Protein AF-A0A954HM19-F1 (afdb_monomer)

Foldseek 3Di:
DVLVVQLCVLVVVVCVLQVVQLVVLCVVVVNPDQDPVDVVSCVSCVVSVVVVVVVVVCLVPDPDDLPVLPLFDPLLSVLLVVLVVLLSCLNVVSVVLCVVQPVNSVVVVVVSSLSSLLNVLSVLSNVLSVVLRPDPDPLSVLVSSLSSVVSVCSNVVHDDDPVSVVSVVVSVVCCVPVNDPVCPPPDDDDPPDDD

Secondary structure (DSSP, 8-state):
-HHHHHHHHHHHHHIIIIIHHHHHHHHHTT-SS--TT-HHHHHHHHHHHHHHHHHHHHHHH-----GGGTTS-HHHHHHHHHHHHHHHHHHHHHHHHHHHHGGGGGG-HHHHHHHHHHHHHHHHHHHHHHHHHT---HHHHHHHHHHHHHHHHHHHTPPP-HHHHHHHHHHHHHHHHH--GGGTT------SS--

pLDDT: mean 87.41, std 8.41, range [58.56, 98.19]

Solvent-accessible surface area (backbone atoms only — not comparable to full-atom values): 11127 Å² total; per-residue (Å²): 114,69,50,57,57,54,39,49,60,66,46,48,59,58,37,57,72,46,48,44,58,48,52,50,53,31,58,79,68,70,49,91,69,88,51,77,88,37,68,70,55,41,60,74,42,42,65,52,51,48,54,46,48,52,49,54,51,51,59,72,68,55,74,74,84,62,78,86,46,73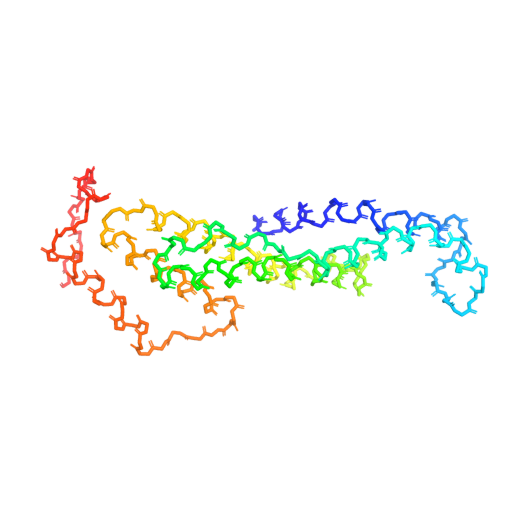,89,35,54,70,73,34,29,54,44,29,52,49,20,52,54,48,59,64,50,45,55,55,53,52,53,46,49,47,70,75,37,50,90,54,40,78,79,38,52,68,62,48,42,54,54,29,48,38,52,51,37,30,51,51,26,30,54,38,21,59,52,24,55,72,48,85,51,64,66,56,29,49,51,29,45,54,51,34,53,53,34,51,30,61,58,72,70,53,80,90,49,74,70,52,55,49,54,51,50,52,51,51,50,50,39,72,74,72,50,52,82,96,52,71,86,57,85,79,75,81,76,88,75,85,127

Structure (mmCIF, N/CA/C/O backbone):
data_AF-A0A954HM19-F1
#
_entry.id   AF-A0A954HM19-F1
#
loop_
_atom_site.group_PDB
_atom_site.id
_atom_site.type_symbol
_atom_site.label_atom_id
_atom_site.label_alt_id
_atom_site.label_comp_id
_atom_site.label_asym_id
_atom_site.label_entity_id
_atom_site.label_seq_id
_atom_site.pdbx_PDB_ins_code
_atom_site.Cartn_x
_atom_site.Cartn_y
_atom_site.Cartn_z
_atom_site.occupancy
_atom_site.B_iso_or_equiv
_atom_site.auth_seq_id
_atom_site.auth_comp_id
_atom_site.auth_asym_id
_atom_site.auth_atom_id
_atom_site.pdbx_PDB_model_num
ATOM 1 N N . MET A 1 1 ? 14.666 3.691 6.667 1.00 58.84 1 MET A N 1
ATOM 2 C CA . MET A 1 1 ? 15.392 2.676 5.861 1.00 58.84 1 MET A CA 1
ATOM 3 C C . MET A 1 1 ? 14.523 1.490 5.426 1.00 58.84 1 MET A C 1
ATOM 5 O O . MET A 1 1 ? 14.620 1.113 4.265 1.00 58.84 1 MET A O 1
ATOM 9 N N . LEU A 1 2 ? 13.640 0.940 6.275 1.00 72.81 2 LEU A N 1
ATOM 10 C CA . LEU A 1 2 ? 12.767 -0.204 5.930 1.00 72.81 2 LEU A CA 1
ATOM 11 C C . LEU A 1 2 ? 11.949 -0.032 4.633 1.00 72.81 2 LEU A C 1
ATOM 13 O O . LEU A 1 2 ? 11.919 -0.940 3.805 1.00 72.81 2 LEU A O 1
ATOM 17 N N . GLY A 1 3 ? 11.378 1.153 4.390 1.00 75.81 3 GLY A N 1
ATOM 18 C CA . GLY A 1 3 ? 10.599 1.412 3.171 1.00 75.81 3 GLY A CA 1
ATOM 19 C C . GLY A 1 3 ? 11.385 1.250 1.861 1.00 75.81 3 GLY A C 1
ATOM 20 O O . GLY A 1 3 ? 10.800 0.887 0.842 1.00 75.81 3 GLY A O 1
ATOM 21 N N . MET A 1 4 ? 12.708 1.452 1.868 1.00 82.38 4 MET A N 1
ATOM 22 C CA . MET A 1 4 ? 13.552 1.227 0.684 1.00 82.38 4 MET A CA 1
ATOM 23 C C . MET A 1 4 ? 13.805 -0.254 0.424 1.00 82.38 4 MET A C 1
ATOM 25 O O . MET A 1 4 ? 13.806 -0.677 -0.730 1.00 82.38 4 MET A O 1
ATOM 29 N N . ALA A 1 5 ? 13.967 -1.055 1.479 1.00 85.06 5 ALA A N 1
ATOM 30 C CA . ALA A 1 5 ? 14.103 -2.502 1.347 1.00 85.06 5 ALA A CA 1
ATOM 31 C C . ALA A 1 5 ? 12.815 -3.135 0.798 1.00 85.06 5 ALA A C 1
ATOM 33 O O . ALA A 1 5 ? 12.883 -3.953 -0.119 1.00 85.06 5 ALA A O 1
ATOM 34 N N . PHE A 1 6 ? 11.653 -2.692 1.291 1.00 86.31 6 PHE A N 1
ATOM 35 C CA . PHE A 1 6 ? 10.351 -3.119 0.774 1.00 86.31 6 PHE A CA 1
ATOM 36 C C . PHE A 1 6 ? 10.154 -2.720 -0.692 1.00 86.31 6 PHE A C 1
ATOM 38 O O . PHE A 1 6 ? 9.804 -3.543 -1.530 1.00 86.31 6 PHE A O 1
ATOM 45 N N . PHE A 1 7 ? 10.460 -1.473 -1.054 1.00 85.25 7 PHE A N 1
ATOM 46 C CA . PHE A 1 7 ? 10.359 -1.059 -2.451 1.00 85.25 7 PHE A CA 1
ATOM 47 C C . PHE A 1 7 ? 11.285 -1.881 -3.357 1.00 85.25 7 PHE A C 1
ATOM 49 O O . PHE A 1 7 ? 10.885 -2.329 -4.430 1.00 85.25 7 PHE A O 1
ATOM 56 N N . LYS A 1 8 ? 12.519 -2.130 -2.902 1.00 86.62 8 LYS A N 1
ATOM 57 C CA . LYS A 1 8 ? 13.485 -2.962 -3.621 1.00 86.62 8 LYS A CA 1
ATOM 58 C C . LYS A 1 8 ? 12.947 -4.374 -3.859 1.00 86.62 8 LYS A C 1
ATOM 60 O O . LYS A 1 8 ? 13.154 -4.896 -4.950 1.00 86.62 8 LYS A O 1
ATOM 65 N N . SER A 1 9 ? 12.269 -4.992 -2.890 1.00 88.25 9 SER A N 1
ATOM 66 C CA . SER A 1 9 ? 11.690 -6.326 -3.089 1.00 88.25 9 SER A CA 1
ATOM 67 C C . SER A 1 9 ? 10.554 -6.315 -4.116 1.00 88.25 9 SER A C 1
ATOM 69 O O . SER A 1 9 ? 10.523 -7.207 -4.961 1.00 88.25 9 SER A O 1
ATOM 71 N N . LEU A 1 10 ? 9.708 -5.277 -4.126 1.00 86.81 10 LEU A N 1
ATOM 72 C CA . LEU A 1 10 ? 8.628 -5.122 -5.110 1.00 86.81 10 LEU A CA 1
ATOM 73 C C . LEU A 1 10 ? 9.145 -4.985 -6.548 1.00 86.81 10 LEU A C 1
ATOM 75 O O . LEU A 1 10 ? 8.604 -5.598 -7.465 1.00 86.81 10 LEU A O 1
ATOM 79 N N . VAL A 1 11 ? 10.197 -4.189 -6.761 1.00 87.75 11 VAL A N 1
ATOM 80 C CA . VAL A 1 11 ? 10.714 -3.935 -8.118 1.00 87.75 11 VAL A CA 1
ATOM 81 C C . VAL A 1 11 ? 11.637 -5.030 -8.631 1.00 87.75 11 VAL A C 1
ATOM 83 O O . VAL A 1 11 ? 11.807 -5.158 -9.840 1.00 87.75 11 VAL A O 1
ATOM 86 N N . LYS A 1 12 ? 12.259 -5.813 -7.742 1.00 88.75 12 LYS A N 1
ATOM 87 C CA . LYS A 1 12 ? 13.318 -6.762 -8.113 1.00 88.75 12 LYS A CA 1
ATOM 88 C C . LYS A 1 12 ? 12.832 -7.816 -9.102 1.00 88.75 12 LYS A C 1
ATOM 90 O O . LYS A 1 12 ? 13.500 -8.040 -10.107 1.00 88.75 12 LYS A O 1
ATOM 95 N N . GLN A 1 13 ? 11.698 -8.456 -8.819 1.00 87.75 13 GLN A N 1
ATOM 96 C CA . GLN A 1 13 ? 11.167 -9.504 -9.692 1.00 87.75 13 GLN A CA 1
ATOM 97 C C . GLN A 1 13 ? 10.745 -8.926 -11.048 1.00 87.75 13 GLN A C 1
ATOM 99 O O . GLN A 1 13 ? 11.227 -9.381 -12.079 1.00 87.75 13 GLN A O 1
ATOM 104 N N . HIS A 1 14 ? 9.947 -7.855 -11.039 1.00 88.44 14 HIS A N 1
ATOM 105 C CA . HIS A 1 14 ? 9.484 -7.183 -12.259 1.00 88.44 14 HIS A CA 1
ATOM 106 C C . HIS A 1 14 ? 10.645 -6.655 -13.120 1.00 88.44 14 HIS A C 1
ATOM 108 O O . HIS A 1 14 ? 10.641 -6.765 -14.344 1.00 88.44 14 HIS A O 1
ATOM 114 N N . GLY A 1 15 ? 11.683 -6.118 -12.476 1.00 86.62 15 GLY A N 1
ATOM 115 C CA . GLY A 1 15 ? 12.903 -5.6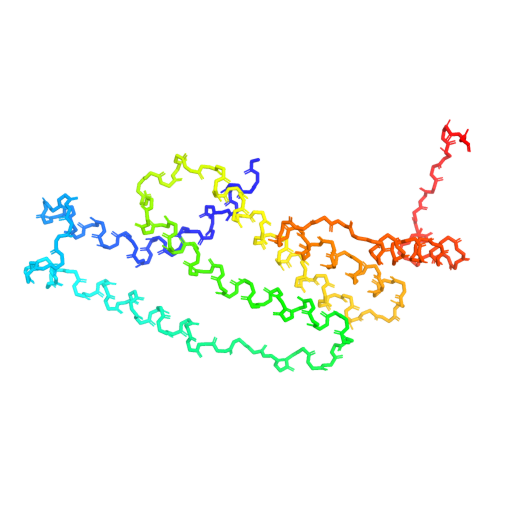62 -13.137 1.00 86.62 15 GLY A CA 1
ATOM 116 C C . GLY A 1 15 ? 13.664 -6.788 -13.818 1.00 86.62 15 GLY A C 1
ATOM 117 O O . GLY A 1 15 ? 14.046 -6.642 -14.977 1.00 86.62 15 GLY A O 1
ATOM 118 N N . LYS A 1 16 ? 13.837 -7.915 -13.122 1.00 89.62 16 LYS A N 1
ATOM 119 C CA . LYS A 1 16 ? 14.513 -9.101 -13.654 1.00 89.62 16 LYS A CA 1
ATOM 120 C C . LYS A 1 16 ? 13.748 -9.729 -14.820 1.00 89.62 16 LYS A C 1
ATOM 122 O O . LYS A 1 16 ? 14.356 -10.149 -15.796 1.00 89.62 16 LYS A O 1
ATOM 127 N N . GLU A 1 17 ? 12.424 -9.798 -14.724 1.00 88.31 17 GLU A N 1
ATOM 128 C CA . GLU A 1 17 ? 11.590 -10.453 -15.736 1.00 88.31 17 GLU A CA 1
ATOM 129 C C . GLU A 1 17 ? 11.443 -9.617 -17.014 1.00 88.31 17 GLU A C 1
ATOM 131 O O . GLU A 1 17 ? 11.527 -10.170 -18.108 1.00 88.31 17 GLU A O 1
ATOM 136 N N . PHE A 1 18 ? 11.268 -8.294 -16.905 1.00 88.19 18 PHE A N 1
ATOM 137 C CA . PHE A 1 18 ? 10.916 -7.464 -18.067 1.00 88.19 18 PHE A CA 1
ATOM 138 C C . PHE A 1 18 ? 11.981 -6.449 -18.483 1.00 88.19 18 PHE A C 1
ATOM 140 O O . PHE A 1 18 ? 12.127 -6.184 -19.673 1.00 88.19 18 PHE A O 1
ATOM 147 N N . PHE A 1 19 ? 12.736 -5.869 -17.547 1.00 86.38 19 PHE A N 1
ATOM 148 C CA . PHE A 1 19 ? 13.679 -4.786 -17.863 1.00 86.38 19 PHE A CA 1
ATOM 149 C C . PHE A 1 19 ? 15.107 -5.287 -18.108 1.00 86.38 19 PHE A C 1
ATOM 151 O O . PHE A 1 19 ? 15.793 -4.762 -18.985 1.00 86.38 19 PHE A O 1
ATOM 158 N N . GLU A 1 20 ? 15.552 -6.317 -17.387 1.00 88.44 20 GLU A N 1
ATOM 159 C CA . GLU A 1 20 ? 16.881 -6.916 -17.556 1.00 88.44 20 GLU A CA 1
ATOM 160 C C . GLU A 1 20 ? 17.091 -7.519 -18.960 1.00 88.44 20 GLU A C 1
ATOM 162 O O . GLU A 1 20 ? 18.113 -7.199 -19.575 1.00 88.44 20 GLU A O 1
ATOM 167 N N . PRO A 1 21 ? 16.144 -8.286 -19.548 1.00 88.56 21 PRO A N 1
ATOM 168 C CA . PRO A 1 21 ? 16.313 -8.816 -20.902 1.00 88.56 21 PRO A CA 1
ATOM 169 C C . PRO A 1 21 ? 16.415 -7.712 -21.960 1.00 88.56 21 PRO A C 1
ATOM 171 O O . PRO A 1 21 ? 17.241 -7.801 -22.867 1.00 88.56 21 PRO A O 1
ATOM 174 N N . ILE A 1 22 ? 15.622 -6.642 -21.816 1.00 85.94 22 ILE A N 1
ATOM 175 C CA . ILE A 1 22 ? 15.674 -5.471 -22.704 1.00 85.94 22 ILE A CA 1
ATOM 176 C C . ILE A 1 22 ? 17.047 -4.804 -22.606 1.00 85.94 22 ILE A C 1
ATOM 178 O O . ILE A 1 22 ? 17.681 -4.547 -23.628 1.00 85.94 22 ILE A O 1
ATOM 182 N N . GLY A 1 23 ? 17.525 -4.552 -21.384 1.00 85.06 23 GLY A N 1
ATOM 183 C CA . GLY A 1 23 ? 18.833 -3.944 -21.147 1.00 85.06 23 GLY A CA 1
ATOM 184 C C . GLY A 1 23 ? 19.978 -4.768 -21.737 1.00 85.06 23 GLY A C 1
ATOM 185 O O . GLY A 1 23 ? 20.848 -4.207 -22.403 1.00 85.06 23 GLY A O 1
ATOM 186 N N . ARG A 1 24 ? 19.944 -6.095 -21.562 1.00 87.19 24 ARG A N 1
ATOM 187 C CA . ARG A 1 24 ? 20.949 -7.015 -22.110 1.00 87.19 24 ARG A CA 1
ATOM 188 C C . ARG A 1 24 ? 20.994 -6.975 -23.639 1.00 87.19 24 ARG A C 1
ATOM 190 O O . ARG A 1 24 ? 22.066 -6.774 -24.198 1.00 87.19 24 ARG A O 1
ATOM 197 N N . ILE A 1 25 ? 19.842 -7.068 -24.307 1.00 86.62 25 ILE A N 1
ATOM 198 C CA . ILE A 1 25 ? 19.760 -7.029 -25.778 1.00 86.62 25 ILE A CA 1
ATOM 199 C C . ILE A 1 25 ? 20.264 -5.691 -26.332 1.00 86.62 25 ILE A C 1
ATOM 201 O O . ILE A 1 25 ? 20.965 -5.658 -27.344 1.00 86.62 25 ILE A O 1
ATOM 205 N N . LEU A 1 26 ? 19.925 -4.576 -25.680 1.00 85.19 26 LEU A N 1
ATOM 206 C CA . LEU A 1 26 ? 20.402 -3.255 -26.093 1.00 85.19 26 LEU A CA 1
ATOM 207 C C . LEU A 1 26 ? 21.915 -3.114 -25.918 1.00 85.19 26 LEU A C 1
ATOM 209 O O . LEU A 1 26 ? 22.576 -2.580 -26.809 1.00 85.19 26 LEU A O 1
ATOM 213 N N . TYR A 1 27 ? 22.457 -3.623 -24.809 1.00 86.38 27 TYR A N 1
ATOM 214 C CA . TYR A 1 27 ? 23.892 -3.629 -24.541 1.00 86.38 27 TYR A CA 1
ATOM 215 C C . TYR A 1 27 ? 24.661 -4.472 -25.568 1.00 86.38 27 TYR A C 1
ATOM 217 O O . TYR A 1 27 ? 25.586 -3.962 -26.197 1.00 86.38 27 TYR A O 1
ATOM 225 N N . GLU A 1 28 ? 24.229 -5.713 -25.811 1.00 87.56 28 GLU A N 1
ATOM 226 C CA . GLU A 1 28 ? 24.823 -6.619 -26.809 1.00 87.56 28 GLU A CA 1
ATOM 227 C C . GLU A 1 28 ? 24.756 -6.044 -28.231 1.00 87.56 28 GLU A C 1
ATOM 229 O O . GLU A 1 28 ? 25.664 -6.232 -29.037 1.00 87.56 28 GLU A O 1
ATOM 234 N N . ALA A 1 29 ? 23.694 -5.299 -28.547 1.00 83.94 29 ALA A N 1
ATOM 235 C CA . ALA A 1 29 ? 23.530 -4.644 -29.838 1.00 83.94 29 ALA A CA 1
ATOM 236 C C . ALA A 1 29 ? 24.268 -3.296 -29.960 1.00 83.94 29 ALA A C 1
ATOM 238 O O . ALA A 1 29 ? 24.195 -2.679 -31.024 1.00 83.94 29 ALA A O 1
ATOM 239 N N . GLY A 1 30 ? 24.932 -2.815 -28.902 1.00 82.88 30 GLY A N 1
ATOM 240 C CA . GLY A 1 30 ? 25.594 -1.506 -28.875 1.00 82.88 30 GLY A CA 1
ATOM 241 C C . GLY A 1 30 ? 24.631 -0.312 -28.952 1.00 82.88 30 GLY A C 1
ATOM 242 O O . GLY A 1 30 ? 25.037 0.800 -29.293 1.00 82.88 30 GLY A O 1
ATOM 243 N N . ILE A 1 31 ? 23.345 -0.515 -28.652 1.00 81.44 31 ILE A N 1
ATOM 244 C CA . ILE A 1 31 ? 22.294 0.497 -28.787 1.00 81.44 31 ILE A CA 1
ATOM 245 C C . ILE A 1 31 ? 22.185 1.284 -27.479 1.00 81.44 31 ILE A C 1
ATOM 247 O O . ILE A 1 31 ? 21.604 0.818 -26.502 1.00 81.44 31 ILE A O 1
ATOM 251 N N . ARG A 1 32 ? 22.698 2.520 -27.464 1.00 74.62 32 ARG A N 1
ATOM 252 C CA . ARG A 1 32 ? 22.587 3.413 -26.291 1.00 74.62 32 ARG A CA 1
ATOM 253 C C . ARG A 1 32 ? 21.182 3.975 -26.079 1.00 74.62 32 ARG A C 1
ATOM 255 O O . ARG A 1 32 ? 20.781 4.196 -24.942 1.00 74.62 32 ARG A O 1
ATOM 262 N N . GLN A 1 33 ? 20.447 4.228 -27.161 1.00 75.75 33 GLN A N 1
ATOM 263 C CA . GLN A 1 33 ? 19.062 4.697 -27.114 1.00 75.75 33 GLN A CA 1
ATOM 264 C C . GLN A 1 33 ? 18.209 3.911 -28.116 1.00 75.75 33 GLN A C 1
ATOM 266 O O . GLN A 1 33 ? 18.481 3.955 -29.320 1.00 75.75 33 GLN A O 1
ATOM 271 N N . PRO A 1 34 ? 17.182 3.177 -27.654 1.00 75.38 34 PRO A N 1
ATOM 272 C CA . PRO A 1 34 ? 16.307 2.436 -28.546 1.00 75.38 34 PRO A CA 1
ATOM 273 C C . PRO A 1 34 ? 15.445 3.396 -29.370 1.00 75.38 34 PRO A C 1
ATOM 275 O O . PRO A 1 34 ? 14.505 4.002 -28.866 1.00 75.38 34 PRO A O 1
ATOM 278 N N . ASN A 1 35 ? 15.743 3.511 -30.664 1.00 78.44 35 ASN A N 1
ATOM 279 C CA . ASN A 1 35 ? 14.822 4.101 -31.630 1.00 78.44 35 ASN A CA 1
ATOM 280 C C . ASN A 1 35 ? 13.798 3.052 -32.099 1.00 78.44 35 ASN A C 1
ATOM 282 O O . ASN A 1 35 ? 14.148 2.151 -32.858 1.00 78.44 35 ASN A O 1
ATOM 286 N N . LEU A 1 36 ? 12.541 3.181 -31.667 1.00 75.25 36 LEU A N 1
ATOM 287 C CA . LEU A 1 36 ? 11.447 2.284 -32.068 1.00 75.25 36 LEU A CA 1
ATOM 288 C C . LEU A 1 36 ? 11.008 2.476 -33.530 1.00 75.25 36 LEU A C 1
ATOM 290 O O . LEU A 1 36 ? 10.329 1.619 -34.075 1.00 75.25 36 LEU A O 1
ATOM 294 N N . MET A 1 37 ? 11.425 3.551 -34.201 1.00 76.25 37 MET A N 1
ATOM 295 C CA . MET A 1 37 ? 11.199 3.714 -35.643 1.00 76.25 37 MET A CA 1
ATOM 296 C C . MET A 1 37 ? 12.227 2.945 -36.485 1.00 76.25 37 MET A C 1
ATOM 298 O O . MET A 1 37 ? 12.098 2.882 -37.704 1.00 76.25 37 MET A O 1
ATOM 302 N N . ASN A 1 38 ? 13.250 2.350 -35.858 1.00 82.00 38 ASN A N 1
ATOM 303 C CA . ASN A 1 38 ? 14.209 1.495 -36.545 1.00 82.00 38 ASN A CA 1
ATOM 304 C C . ASN A 1 38 ? 13.729 0.027 -36.521 1.00 82.00 38 ASN A C 1
ATOM 306 O O . ASN A 1 38 ? 13.700 -0.581 -35.443 1.00 82.00 38 ASN A O 1
ATOM 310 N N . PRO A 1 39 ? 13.420 -0.587 -37.680 1.00 81.50 39 PRO A N 1
ATOM 311 C CA . PRO A 1 39 ? 12.911 -1.958 -37.744 1.00 81.50 39 PRO A CA 1
ATOM 312 C C . PRO A 1 39 ? 13.892 -2.993 -37.171 1.00 81.50 39 PRO A C 1
ATOM 314 O O . PRO A 1 39 ? 13.460 -3.987 -36.591 1.00 81.50 39 PRO A O 1
ATOM 317 N N . LEU A 1 40 ? 15.207 -2.747 -37.246 1.00 82.75 40 LEU A N 1
ATOM 318 C CA . LEU A 1 40 ? 16.225 -3.636 -36.673 1.00 82.75 40 LEU A CA 1
ATOM 319 C C . LEU A 1 40 ? 16.188 -3.642 -35.141 1.00 82.75 40 LEU A C 1
ATOM 321 O O . LEU A 1 40 ? 16.326 -4.69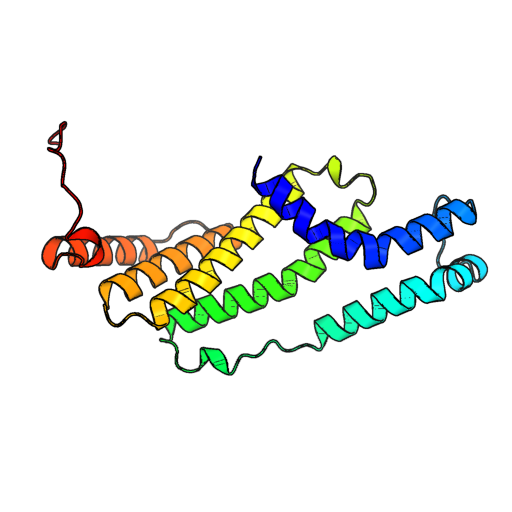7 -34.523 1.00 82.75 40 LEU A O 1
ATOM 325 N N . HIS A 1 41 ? 15.990 -2.479 -34.517 1.00 81.69 41 HIS A N 1
ATOM 326 C CA . HIS A 1 41 ? 15.869 -2.382 -33.060 1.00 81.69 41 HIS A CA 1
ATOM 327 C C . HIS A 1 41 ? 14.580 -3.052 -32.585 1.00 81.69 41 HIS A C 1
ATOM 329 O O . HIS A 1 41 ? 14.589 -3.789 -31.602 1.00 81.69 41 HIS A O 1
ATOM 335 N N . LEU A 1 42 ? 13.487 -2.836 -33.320 1.00 81.50 42 LEU A N 1
ATOM 336 C CA . LEU A 1 42 ? 12.190 -3.420 -33.008 1.00 81.50 42 LEU A CA 1
ATOM 337 C C . LEU A 1 42 ? 12.220 -4.948 -33.109 1.00 81.50 42 LEU A C 1
ATOM 339 O O . LEU A 1 42 ? 11.710 -5.633 -32.227 1.00 81.50 42 LEU A O 1
ATOM 343 N N . TRP A 1 43 ? 12.882 -5.483 -34.139 1.00 84.62 43 TRP A N 1
ATOM 344 C CA . TRP A 1 43 ? 13.035 -6.924 -34.316 1.00 84.62 43 TRP A CA 1
ATOM 345 C C . TRP A 1 43 ? 13.851 -7.564 -33.192 1.00 84.62 43 TRP A C 1
ATOM 347 O O . TRP A 1 43 ? 13.449 -8.594 -32.655 1.00 84.62 43 TRP A O 1
ATOM 357 N N . LYS A 1 44 ? 14.961 -6.933 -32.786 1.00 83.75 44 LYS A N 1
ATOM 358 C CA . LYS A 1 44 ? 15.784 -7.406 -31.661 1.00 83.75 44 LYS A CA 1
ATOM 359 C C . LYS A 1 44 ? 15.030 -7.374 -30.329 1.00 83.75 44 LYS A C 1
ATOM 361 O O . LYS A 1 44 ? 15.236 -8.242 -29.493 1.00 83.75 44 LYS A O 1
ATOM 366 N N . LEU A 1 45 ? 14.136 -6.404 -30.143 1.00 85.12 45 LEU A N 1
ATOM 367 C CA . LEU A 1 45 ? 13.350 -6.241 -28.918 1.00 85.12 45 LEU A CA 1
ATOM 368 C C . LEU A 1 45 ? 12.007 -6.982 -28.928 1.00 85.12 45 LEU A C 1
ATOM 370 O O . LEU A 1 45 ? 11.290 -6.922 -27.931 1.00 85.12 45 LEU A O 1
ATOM 374 N N . ARG A 1 46 ? 11.639 -7.670 -30.016 1.00 85.62 46 ARG A N 1
ATOM 375 C CA . ARG A 1 46 ? 10.281 -8.213 -30.192 1.00 85.62 46 ARG A CA 1
ATOM 376 C C . ARG A 1 46 ? 9.858 -9.133 -29.046 1.00 85.62 46 ARG A C 1
ATOM 378 O O . ARG A 1 46 ? 8.785 -8.957 -28.491 1.00 85.62 46 ARG A O 1
ATOM 385 N N . GLU A 1 47 ? 10.722 -10.061 -28.653 1.00 86.69 47 GLU A N 1
ATOM 386 C CA . GLU A 1 47 ? 10.424 -11.078 -27.647 1.00 86.69 47 GLU A CA 1
ATOM 387 C C . GLU A 1 47 ? 10.211 -10.471 -26.248 1.00 86.69 47 GLU A C 1
ATOM 389 O O . GLU A 1 47 ? 9.109 -10.616 -25.706 1.00 86.69 47 GLU A O 1
ATOM 394 N N . PRO A 1 48 ? 11.157 -9.701 -25.671 1.00 86.81 48 PRO A N 1
ATOM 395 C CA . PRO A 1 48 ? 10.933 -9.099 -24.358 1.00 86.81 48 PRO A CA 1
ATOM 396 C C . PRO A 1 48 ? 9.786 -8.078 -24.363 1.00 86.81 48 PRO A C 1
ATOM 398 O O . PRO A 1 48 ? 9.046 -7.974 -23.384 1.00 86.81 48 PRO A O 1
ATOM 401 N N . MET A 1 49 ? 9.574 -7.365 -25.476 1.00 86.06 49 MET A N 1
ATOM 402 C CA . MET A 1 49 ? 8.438 -6.450 -25.613 1.00 86.06 49 MET A CA 1
ATOM 403 C C . MET A 1 49 ? 7.101 -7.194 -25.652 1.00 86.06 49 MET A C 1
ATOM 405 O O . MET A 1 49 ? 6.135 -6.719 -25.056 1.00 86.06 49 MET A O 1
ATOM 409 N N . THR A 1 50 ? 7.028 -8.362 -26.300 1.00 88.31 50 THR A N 1
ATOM 410 C CA . THR A 1 50 ? 5.810 -9.189 -26.303 1.00 88.31 50 THR A CA 1
ATOM 411 C C . THR A 1 50 ? 5.489 -9.743 -24.920 1.00 88.31 50 THR A C 1
ATOM 413 O O . THR A 1 50 ? 4.334 -9.666 -24.506 1.00 88.31 50 THR A O 1
ATOM 416 N N . ALA A 1 51 ? 6.488 -10.210 -24.163 1.00 88.69 51 ALA A N 1
ATOM 417 C CA . ALA A 1 51 ? 6.290 -10.665 -22.787 1.00 88.69 51 ALA A CA 1
ATOM 418 C C . ALA A 1 51 ? 5.766 -9.533 -21.887 1.00 88.69 51 ALA A C 1
ATOM 420 O O . ALA A 1 51 ? 4.784 -9.708 -21.162 1.00 88.69 51 ALA A O 1
ATOM 421 N N . TYR A 1 52 ? 6.364 -8.340 -21.989 1.00 88.25 52 TYR A N 1
ATOM 422 C CA . TYR A 1 52 ? 5.901 -7.160 -21.258 1.00 88.25 52 TYR A CA 1
ATOM 423 C C . TYR A 1 52 ? 4.478 -6.742 -21.658 1.00 88.25 52 TYR A C 1
ATOM 425 O O . TYR A 1 52 ? 3.655 -6.424 -20.797 1.00 88.25 52 TYR A O 1
ATOM 433 N N . ALA A 1 53 ? 4.156 -6.767 -22.955 1.00 87.81 53 ALA A N 1
ATOM 434 C CA . ALA A 1 53 ? 2.818 -6.452 -23.449 1.00 87.81 53 ALA A CA 1
ATOM 435 C C . ALA A 1 53 ? 1.771 -7.462 -22.954 1.00 87.81 53 ALA A C 1
ATOM 437 O O . ALA A 1 53 ? 0.701 -7.055 -22.501 1.00 87.81 53 ALA A O 1
ATOM 438 N N . ALA A 1 54 ? 2.091 -8.759 -22.976 1.00 90.88 54 ALA A N 1
ATOM 439 C CA . ALA A 1 54 ? 1.226 -9.815 -22.460 1.00 90.88 54 ALA A CA 1
ATOM 440 C C . ALA A 1 54 ? 0.947 -9.631 -20.963 1.00 90.88 54 ALA A C 1
ATOM 442 O O . ALA A 1 54 ? -0.210 -9.676 -20.545 1.00 90.88 54 ALA A O 1
ATOM 443 N N . TRP A 1 55 ? 1.978 -9.328 -20.166 1.00 91.44 55 TRP A N 1
ATOM 444 C CA . TRP A 1 55 ? 1.815 -8.986 -18.752 1.00 91.44 55 TRP A CA 1
ATOM 445 C C . TRP A 1 55 ? 0.916 -7.760 -18.556 1.00 91.44 55 TRP A C 1
ATOM 447 O O . TRP A 1 55 ? -0.024 -7.804 -17.761 1.00 91.44 55 TRP A O 1
ATOM 457 N N . TYR A 1 56 ? 1.165 -6.678 -19.300 1.00 87.44 56 TYR A N 1
ATOM 458 C CA . TYR A 1 56 ? 0.410 -5.431 -19.177 1.00 87.44 56 TYR A CA 1
ATOM 459 C C . TYR A 1 56 ? -1.081 -5.648 -19.468 1.00 87.44 56 TYR A C 1
ATOM 461 O O . TYR A 1 56 ? -1.943 -5.203 -18.705 1.00 87.44 56 TYR A O 1
ATOM 469 N N . VAL A 1 57 ? -1.389 -6.370 -20.549 1.00 87.94 57 VAL A N 1
ATOM 470 C CA . VAL A 1 57 ? -2.7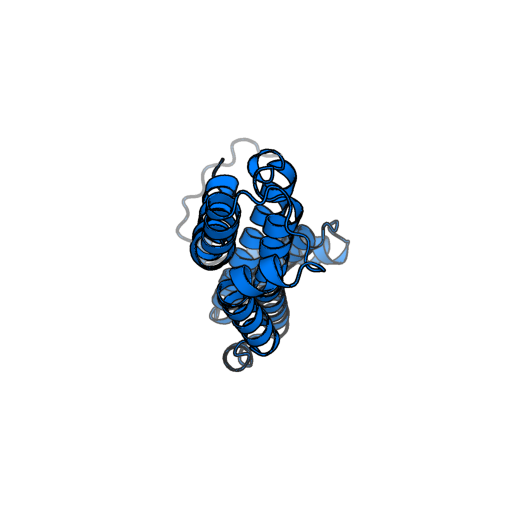61 -6.723 -20.936 1.00 87.94 57 VAL A CA 1
ATOM 471 C C . VAL A 1 57 ? -3.387 -7.667 -19.913 1.00 87.94 57 VAL A C 1
ATOM 473 O O . VAL A 1 57 ? -4.488 -7.393 -19.442 1.00 87.94 57 VAL A O 1
ATOM 476 N N . GLY A 1 58 ? -2.682 -8.723 -19.500 1.00 87.69 58 GLY A N 1
ATOM 477 C CA . GLY A 1 58 ? -3.172 -9.674 -18.500 1.00 87.69 58 GLY A CA 1
ATOM 478 C C . GLY A 1 58 ? -3.511 -9.000 -17.170 1.00 87.69 58 GLY A C 1
ATOM 479 O O . GLY A 1 58 ? -4.577 -9.237 -16.607 1.00 87.69 58 GLY A O 1
ATOM 480 N N . ARG A 1 59 ? -2.664 -8.077 -16.700 1.00 85.56 59 ARG A N 1
ATOM 481 C CA . ARG A 1 59 ? -2.899 -7.301 -15.473 1.00 85.56 59 ARG A CA 1
ATOM 482 C C . ARG A 1 59 ? -4.087 -6.345 -15.612 1.00 85.56 59 ARG A C 1
ATOM 484 O O . ARG A 1 59 ? -4.828 -6.170 -14.654 1.00 85.56 59 ARG A O 1
ATOM 491 N N . LYS A 1 60 ? -4.282 -5.743 -16.790 1.00 82.56 60 LYS A N 1
ATOM 492 C CA . LYS A 1 60 ? -5.406 -4.833 -17.069 1.00 82.56 60 LYS A CA 1
ATOM 493 C C . LYS A 1 60 ? -6.745 -5.571 -17.180 1.00 82.56 60 LYS A C 1
ATOM 495 O O . LYS A 1 60 ? -7.777 -5.008 -16.830 1.00 82.56 60 LYS A O 1
ATOM 500 N N . LEU A 1 61 ? -6.722 -6.808 -17.676 1.00 81.75 61 LEU A N 1
ATOM 501 C CA . LEU A 1 61 ? -7.903 -7.663 -17.820 1.00 81.75 61 LEU A CA 1
ATOM 502 C C . LEU A 1 61 ? -8.227 -8.459 -16.551 1.00 81.75 61 LEU A C 1
ATOM 504 O O . LEU A 1 61 ? -9.371 -8.870 -16.369 1.00 81.75 61 LEU A O 1
ATOM 508 N N . SER A 1 62 ? -7.251 -8.658 -15.663 1.00 74.75 62 SER A N 1
ATOM 509 C CA . SER A 1 62 ? -7.469 -9.317 -14.380 1.00 74.75 62 SER A CA 1
ATOM 510 C C . SER A 1 62 ? -8.347 -8.447 -13.476 1.00 74.75 62 SER A C 1
ATOM 512 O O . SER A 1 62 ? -7.901 -7.467 -12.878 1.00 74.75 62 SER A O 1
ATOM 514 N N . ARG A 1 63 ? -9.630 -8.805 -13.379 1.00 62.28 63 ARG A N 1
ATOM 515 C CA . ARG A 1 63 ? -10.512 -8.342 -12.307 1.00 62.28 63 ARG A CA 1
ATOM 516 C C . ARG A 1 63 ? -10.211 -9.200 -11.084 1.00 62.28 63 ARG A C 1
ATOM 518 O O . ARG A 1 63 ? -10.584 -10.367 -11.053 1.00 62.28 63 ARG A O 1
ATOM 525 N N . GLY A 1 64 ? -9.498 -8.635 -10.110 1.00 60.91 64 GLY A N 1
ATOM 526 C CA . GLY A 1 64 ? -9.241 -9.302 -8.832 1.00 60.91 64 GLY A CA 1
ATOM 527 C C . GLY A 1 64 ? -10.541 -9.812 -8.202 1.00 60.91 64 GLY A C 1
ATOM 528 O O . GLY A 1 64 ? -11.572 -9.142 -8.298 1.00 60.91 64 GLY A O 1
ATOM 529 N N . GLY A 1 65 ? -10.491 -11.007 -7.608 1.00 60.19 65 GLY A N 1
ATOM 530 C CA . GLY A 1 65 ? -11.650 -11.675 -7.016 1.00 60.19 65 GLY A CA 1
ATOM 531 C C . GLY A 1 65 ? -12.297 -10.814 -5.934 1.00 60.19 65 GLY A C 1
ATOM 532 O O . GLY A 1 65 ? -11.736 -10.642 -4.855 1.00 60.19 65 GLY A O 1
ATOM 533 N N . ARG A 1 66 ? -13.473 -10.262 -6.245 1.00 60.53 66 ARG A N 1
ATOM 534 C CA . ARG A 1 66 ? -14.308 -9.483 -5.314 1.00 60.53 66 ARG A CA 1
ATOM 535 C C . ARG A 1 66 ? -15.230 -10.364 -4.477 1.00 60.53 66 ARG A C 1
ATOM 537 O O . ARG A 1 66 ? -15.780 -9.896 -3.487 1.00 60.53 66 ARG A O 1
ATOM 544 N N . ASP A 1 67 ? -15.365 -11.630 -4.856 1.00 58.56 67 ASP A N 1
ATOM 545 C CA . ASP A 1 67 ? -16.362 -12.538 -4.291 1.00 58.56 67 ASP A CA 1
ATOM 546 C C . ASP A 1 67 ? -16.172 -12.759 -2.785 1.00 58.56 67 ASP A C 1
ATOM 548 O O . ASP A 1 67 ? -17.152 -12.911 -2.064 1.00 58.56 67 ASP A O 1
ATOM 552 N N . SER A 1 68 ? -14.936 -12.666 -2.277 1.00 68.50 68 SER A N 1
ATOM 553 C CA . SER A 1 68 ? -14.638 -12.831 -0.848 1.00 68.50 68 SER A CA 1
ATOM 554 C C . SER A 1 68 ? -14.945 -11.605 0.022 1.00 68.50 68 SER A C 1
ATOM 556 O O . SER A 1 68 ? -14.700 -11.655 1.225 1.00 68.50 68 SER A O 1
ATOM 558 N N . LEU A 1 69 ? -15.387 -10.481 -0.556 1.00 82.50 69 LEU A N 1
ATOM 559 C CA . LEU A 1 69 ? -15.654 -9.239 0.187 1.00 82.50 69 LEU A CA 1
ATOM 560 C C . LEU A 1 69 ? -17.146 -9.013 0.473 1.00 82.50 69 LEU A C 1
ATOM 562 O O . LEU A 1 69 ? -17.491 -8.101 1.226 1.00 82.50 69 LEU A O 1
ATOM 566 N N . ASN A 1 70 ? -18.034 -9.814 -0.124 1.00 80.31 70 ASN A N 1
ATOM 567 C CA . ASN A 1 70 ? -19.481 -9.587 -0.073 1.00 80.31 70 ASN A CA 1
ATOM 568 C C . ASN A 1 70 ? -20.065 -9.698 1.343 1.00 80.31 70 ASN A C 1
ATOM 570 O O . ASN A 1 70 ? -20.986 -8.947 1.671 1.00 80.31 70 ASN A O 1
ATOM 574 N N . ASP A 1 71 ? -19.475 -10.549 2.183 1.00 85.69 71 ASP A N 1
ATOM 575 C CA . ASP A 1 71 ? -19.929 -10.808 3.556 1.00 85.69 71 ASP A CA 1
ATOM 576 C C . ASP A 1 71 ? -19.403 -9.779 4.574 1.00 85.69 71 ASP A C 1
ATOM 578 O O . ASP A 1 71 ? -19.725 -9.833 5.759 1.00 85.69 71 ASP A O 1
ATOM 582 N N . MET A 1 72 ? -18.588 -8.812 4.138 1.00 92.31 72 MET A N 1
ATOM 583 C CA . MET A 1 72 ? -18.008 -7.810 5.031 1.00 92.31 72 MET A CA 1
ATOM 584 C C . MET A 1 72 ? -18.999 -6.678 5.360 1.00 92.31 72 MET A C 1
ATOM 586 O O . MET A 1 72 ? -19.749 -6.225 4.484 1.00 92.31 72 MET A O 1
ATOM 590 N N . PRO A 1 73 ? -18.931 -6.092 6.571 1.00 92.69 73 PRO A N 1
ATOM 591 C CA . PRO A 1 73 ? -19.624 -4.844 6.887 1.00 92.69 73 PRO A CA 1
ATOM 592 C C . PRO A 1 73 ? -19.315 -3.746 5.858 1.00 92.69 73 PRO A C 1
ATOM 594 O O . PRO A 1 73 ? -18.168 -3.605 5.428 1.00 92.69 73 PRO A O 1
ATOM 597 N N . ASN A 1 74 ? -20.324 -2.955 5.470 1.00 91.06 74 ASN A N 1
ATOM 598 C CA . ASN A 1 74 ? -20.223 -1.966 4.381 1.00 91.06 74 ASN A CA 1
ATOM 599 C C . ASN A 1 74 ? -19.012 -1.026 4.515 1.00 91.06 74 ASN A C 1
ATOM 601 O O . ASN A 1 74 ? -18.308 -0.787 3.534 1.00 91.06 74 ASN A O 1
ATOM 605 N N . ASP A 1 75 ? -18.744 -0.529 5.723 1.00 90.44 75 ASP A N 1
ATOM 606 C CA . ASP A 1 75 ? -17.628 0.386 5.981 1.00 90.44 75 ASP A CA 1
ATOM 607 C C . ASP A 1 75 ? -16.266 -0.269 5.705 1.00 90.44 75 ASP A C 1
ATOM 609 O O . ASP A 1 75 ? -15.434 0.293 4.993 1.00 90.44 75 ASP A O 1
ATOM 613 N N . LEU A 1 76 ? -16.046 -1.487 6.209 1.00 95.44 76 LEU A N 1
ATOM 614 C CA . LEU A 1 76 ? -14.782 -2.206 6.024 1.00 95.44 76 LEU A CA 1
ATOM 615 C C . LEU A 1 76 ? -14.622 -2.744 4.602 1.00 95.44 76 LEU A C 1
ATOM 617 O O . LEU A 1 76 ? -13.515 -2.728 4.067 1.00 95.44 76 LEU A O 1
ATOM 621 N N . ARG A 1 77 ? -15.723 -3.159 3.967 1.00 95.19 77 ARG A N 1
ATOM 622 C CA . ARG A 1 77 ? -15.740 -3.589 2.565 1.00 95.19 77 ARG A CA 1
ATOM 623 C C . ARG A 1 77 ? -15.219 -2.496 1.643 1.00 95.19 77 ARG A C 1
ATOM 625 O O . ARG A 1 77 ? -14.343 -2.762 0.828 1.00 95.19 77 ARG A O 1
ATOM 632 N N . ARG A 1 78 ? -15.699 -1.258 1.804 1.00 94.69 78 ARG A N 1
ATOM 633 C CA . ARG A 1 78 ? -15.256 -0.121 0.980 1.00 94.69 78 ARG A CA 1
ATOM 634 C C . ARG A 1 78 ? -13.751 0.115 1.088 1.00 94.69 78 ARG A C 1
ATOM 636 O O . ARG A 1 78 ? -13.103 0.382 0.079 1.00 94.69 78 ARG A O 1
ATOM 643 N N . HIS A 1 79 ? -13.189 -0.012 2.288 1.00 96.38 79 HIS A N 1
ATOM 644 C CA . HIS A 1 79 ? -11.746 0.102 2.490 1.00 96.38 79 HIS A CA 1
ATOM 645 C C . HIS A 1 79 ? -10.975 -1.072 1.875 1.00 96.38 79 HIS A C 1
ATOM 647 O O . HIS A 1 79 ? -9.950 -0.852 1.232 1.00 96.38 79 HIS A O 1
ATOM 653 N N . ALA A 1 80 ? -11.479 -2.303 1.998 1.00 95.50 80 ALA A N 1
ATOM 654 C CA . ALA A 1 80 ? -10.873 -3.469 1.360 1.00 95.50 80 ALA A CA 1
ATOM 655 C C . ALA A 1 80 ? -10.866 -3.344 -0.173 1.00 95.50 80 ALA A C 1
ATOM 657 O O . ALA A 1 80 ? -9.834 -3.561 -0.807 1.00 95.50 80 ALA A O 1
ATOM 658 N N . GLU A 1 81 ? -11.986 -2.930 -0.771 1.00 93.94 81 GLU A N 1
ATOM 659 C CA . GLU A 1 81 ? -12.106 -2.683 -2.212 1.00 93.94 81 GLU A CA 1
ATOM 660 C C . GLU A 1 81 ? -11.162 -1.572 -2.679 1.00 93.94 81 GLU A C 1
ATOM 662 O O . GLU A 1 81 ? -10.476 -1.729 -3.694 1.00 93.94 81 GLU A O 1
ATOM 667 N N . TYR A 1 82 ? -11.092 -0.469 -1.927 1.00 95.00 82 TYR A N 1
ATOM 668 C CA . TYR A 1 82 ? -10.160 0.622 -2.195 1.00 95.00 82 TYR A CA 1
ATOM 669 C C . TYR A 1 82 ? -8.711 0.126 -2.175 1.00 95.00 82 TYR A C 1
ATOM 671 O O . TYR A 1 82 ? -7.966 0.354 -3.130 1.00 95.00 82 TYR A O 1
ATOM 679 N N . ALA A 1 83 ? -8.317 -0.603 -1.129 1.00 95.56 83 ALA A N 1
ATOM 680 C CA . ALA A 1 83 ? -6.968 -1.132 -0.990 1.00 95.56 83 ALA A CA 1
ATOM 681 C C . ALA A 1 83 ? -6.623 -2.133 -2.104 1.00 95.56 83 ALA A C 1
ATOM 683 O O . ALA A 1 83 ? -5.554 -2.033 -2.704 1.00 95.56 83 ALA A O 1
ATOM 684 N N . GLN A 1 84 ? -7.530 -3.055 -2.446 1.00 92.50 84 GLN A N 1
ATOM 685 C CA . GLN A 1 84 ? -7.336 -3.988 -3.561 1.00 92.50 84 GLN A CA 1
ATOM 686 C C . GLN A 1 84 ? -7.157 -3.260 -4.896 1.00 92.50 84 GLN A C 1
ATOM 688 O O . GLN A 1 84 ? -6.255 -3.601 -5.670 1.00 92.50 84 GLN A O 1
ATOM 693 N N . ALA A 1 85 ? -7.994 -2.257 -5.171 1.00 91.06 85 ALA A N 1
ATOM 694 C CA . ALA A 1 85 ? -7.898 -1.457 -6.386 1.00 91.06 85 ALA A CA 1
ATOM 695 C C . ALA A 1 85 ? -6.571 -0.685 -6.437 1.00 91.06 85 ALA A C 1
ATOM 697 O O . ALA A 1 85 ? -5.877 -0.729 -7.456 1.00 91.06 85 ALA A O 1
ATOM 698 N N . PHE A 1 86 ? -6.185 -0.050 -5.325 1.00 94.31 86 PHE A N 1
ATOM 699 C CA . PHE A 1 86 ? -4.929 0.682 -5.206 1.00 94.31 86 PHE A CA 1
ATOM 700 C C . PHE A 1 86 ? -3.727 -0.235 -5.452 1.00 94.31 86 PHE A C 1
ATOM 702 O O . PHE A 1 86 ? -2.946 0.022 -6.364 1.00 94.31 86 PHE A O 1
ATOM 709 N N . LEU A 1 87 ? -3.623 -1.351 -4.721 1.00 92.50 87 LEU A N 1
ATOM 710 C CA . LEU A 1 87 ? -2.522 -2.317 -4.835 1.00 92.50 87 LEU A CA 1
ATOM 711 C C . LEU A 1 87 ? -2.419 -2.926 -6.238 1.00 92.50 87 LEU A C 1
ATOM 713 O O . LEU A 1 87 ? -1.320 -3.120 -6.766 1.00 92.50 87 LEU A O 1
ATOM 717 N N . SER A 1 88 ? -3.560 -3.209 -6.869 1.00 88.44 88 SER A N 1
ATOM 718 C CA . SER A 1 88 ? -3.592 -3.703 -8.247 1.00 88.44 88 SER A CA 1
ATOM 719 C C . SER A 1 88 ? -3.042 -2.657 -9.223 1.00 88.44 88 SER A C 1
ATOM 721 O O . SER A 1 88 ? -2.245 -3.000 -10.101 1.00 88.44 88 SER A O 1
ATOM 723 N N . GLY A 1 89 ? -3.414 -1.386 -9.034 1.00 89.94 89 GLY A N 1
ATOM 724 C CA . GLY A 1 89 ? -2.944 -0.244 -9.821 1.00 89.94 89 GLY A CA 1
ATOM 725 C C . GLY A 1 89 ? -1.471 0.112 -9.594 1.00 89.94 89 GLY A C 1
ATOM 726 O O . GLY A 1 89 ? -0.782 0.475 -10.550 1.00 89.94 89 GLY A O 1
ATOM 727 N N . SER A 1 90 ? -0.946 -0.062 -8.375 1.00 92.06 90 SER A N 1
ATOM 728 C CA . SER A 1 90 ? 0.444 0.269 -8.022 1.00 92.06 90 SER A CA 1
ATOM 729 C C . SER A 1 90 ? 1.479 -0.479 -8.868 1.00 92.06 90 SER A C 1
ATOM 731 O O . SER A 1 90 ? 2.580 0.023 -9.080 1.00 92.06 90 SER A O 1
ATOM 733 N N . ALA A 1 91 ? 1.134 -1.650 -9.414 1.00 89.56 91 ALA A N 1
ATOM 734 C CA . ALA A 1 91 ? 2.003 -2.377 -10.341 1.00 89.56 91 ALA A CA 1
ATOM 735 C C . ALA A 1 91 ? 2.330 -1.555 -11.605 1.00 89.56 91 ALA A C 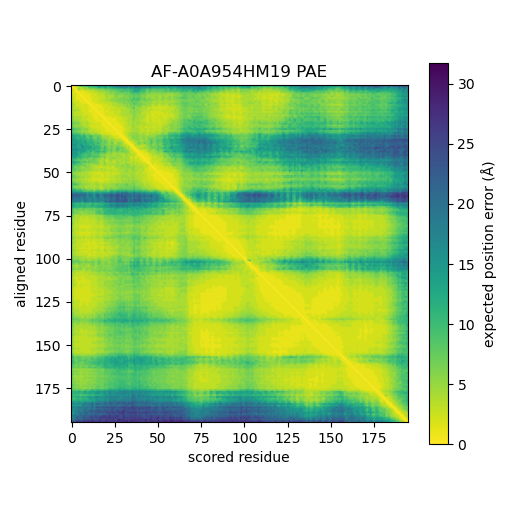1
ATOM 737 O O . ALA A 1 91 ? 3.471 -1.550 -12.074 1.00 89.56 91 ALA A O 1
ATOM 738 N N . PHE A 1 92 ? 1.352 -0.818 -12.141 1.00 91.56 92 PHE A N 1
ATOM 739 C CA . PHE A 1 92 ? 1.563 0.054 -13.298 1.00 91.56 92 PHE A CA 1
ATOM 740 C C . PHE A 1 92 ? 2.357 1.305 -12.935 1.00 91.56 92 PHE A C 1
ATOM 742 O O . PHE A 1 92 ? 3.187 1.742 -13.731 1.00 91.56 92 PHE A O 1
ATOM 749 N N . GLU A 1 93 ? 2.145 1.854 -11.739 1.00 91.06 93 GLU A N 1
ATOM 750 C CA . GLU A 1 93 ? 2.926 2.981 -11.227 1.00 91.06 93 GLU A CA 1
ATOM 751 C C . GLU A 1 93 ? 4.404 2.603 -11.075 1.00 91.06 93 GLU A C 1
ATOM 753 O O . GLU A 1 93 ? 5.278 3.292 -11.602 1.00 91.06 93 GLU A O 1
ATOM 758 N N . ILE A 1 94 ? 4.684 1.460 -10.443 1.00 90.56 94 ILE A N 1
ATOM 759 C CA . ILE A 1 94 ? 6.036 0.911 -10.307 1.00 90.56 94 ILE A CA 1
ATOM 760 C C . ILE A 1 94 ? 6.674 0.705 -11.682 1.00 90.56 94 ILE A C 1
ATOM 762 O O . ILE A 1 94 ? 7.772 1.206 -11.929 1.00 90.56 94 ILE A O 1
ATOM 766 N N . SER A 1 95 ? 5.979 0.023 -12.598 1.00 90.12 95 SER A N 1
ATOM 767 C CA . SER A 1 95 ? 6.485 -0.201 -13.957 1.00 90.12 95 SER A CA 1
ATOM 768 C C . SER A 1 95 ? 6.750 1.121 -14.691 1.00 90.12 95 SER A C 1
ATOM 770 O O . SER A 1 95 ? 7.760 1.276 -15.380 1.00 90.12 95 SER A O 1
ATOM 772 N N . GLY A 1 96 ? 5.877 2.115 -14.501 1.00 89.75 96 GLY A N 1
ATOM 773 C CA . GLY A 1 96 ? 6.030 3.465 -15.033 1.00 89.75 96 GLY A CA 1
ATOM 774 C C . GLY A 1 96 ? 7.285 4.161 -14.510 1.00 89.75 96 GLY A C 1
ATOM 775 O O . GLY A 1 96 ? 8.069 4.665 -15.312 1.00 89.75 96 GLY A O 1
ATOM 776 N N . MET A 1 97 ? 7.526 4.135 -13.197 1.00 88.31 97 MET A N 1
ATOM 777 C CA . MET A 1 97 ? 8.741 4.701 -12.598 1.00 88.31 97 MET A CA 1
ATOM 778 C C . MET A 1 97 ? 10.009 4.018 -13.120 1.00 88.31 97 MET A C 1
ATOM 780 O O . MET A 1 97 ? 10.983 4.700 -13.439 1.00 88.31 97 MET A O 1
ATOM 784 N N . MET A 1 98 ? 9.992 2.689 -13.264 1.00 86.75 98 MET A N 1
ATOM 785 C CA . MET A 1 98 ? 11.117 1.931 -13.822 1.00 86.75 98 MET A CA 1
ATOM 786 C C . MET A 1 98 ? 11.388 2.303 -15.281 1.00 86.75 98 MET A C 1
ATOM 788 O O . MET A 1 98 ? 12.536 2.530 -15.653 1.00 86.75 98 MET A O 1
ATOM 792 N N . ARG A 1 99 ? 10.343 2.449 -16.103 1.00 86.38 99 ARG A N 1
ATOM 793 C CA . ARG A 1 99 ? 10.474 2.867 -17.506 1.00 86.38 99 ARG A CA 1
ATOM 794 C C . ARG A 1 99 ? 10.987 4.299 -17.653 1.00 86.38 99 ARG A C 1
ATOM 796 O O . ARG A 1 99 ? 11.815 4.552 -18.525 1.00 86.38 99 ARG A O 1
ATOM 803 N N . THR A 1 100 ? 10.491 5.218 -16.828 1.00 85.88 100 THR A N 1
ATOM 804 C CA . THR A 1 100 ? 10.822 6.648 -16.902 1.00 85.88 100 THR A CA 1
ATOM 805 C C . THR A 1 100 ? 12.216 6.944 -16.357 1.00 85.88 100 THR A C 1
ATOM 807 O O . THR A 1 100 ? 12.938 7.755 -16.932 1.00 85.88 100 THR A O 1
ATOM 810 N N . HIS A 1 101 ? 12.608 6.311 -15.249 1.00 82.19 101 HIS A N 1
ATOM 811 C CA . HIS A 1 101 ? 13.858 6.641 -14.560 1.00 82.19 101 HIS A CA 1
ATOM 812 C C . HIS A 1 101 ? 14.977 5.621 -14.781 1.00 82.19 101 HIS A C 1
ATOM 814 O O . HIS A 1 101 ? 16.140 6.003 -14.680 1.00 82.19 101 HIS A O 1
ATOM 820 N N . GLN A 1 102 ? 14.668 4.372 -15.146 1.00 80.62 102 GLN A N 1
ATOM 821 C CA . GLN A 1 102 ? 15.642 3.325 -15.488 1.00 80.62 102 GLN A CA 1
ATOM 822 C C . GLN A 1 102 ? 16.794 3.254 -14.465 1.00 80.62 102 GLN A C 1
ATOM 824 O O . GLN A 1 102 ? 16.551 3.097 -13.270 1.00 80.62 102 GLN A O 1
ATOM 829 N N . LEU A 1 103 ? 18.043 3.429 -14.913 1.00 74.88 103 LEU A N 1
ATOM 830 C CA . LEU A 1 103 ? 19.242 3.420 -14.068 1.00 74.88 103 LEU A CA 1
ATOM 831 C C . LEU A 1 103 ? 19.275 4.564 -13.040 1.00 74.88 103 LEU A C 1
ATOM 833 O O . LEU A 1 103 ? 19.885 4.418 -11.988 1.00 74.88 103 LEU A O 1
ATOM 837 N N . LYS A 1 104 ? 18.579 5.677 -13.307 1.00 81.62 104 LYS A N 1
ATOM 838 C CA . LYS A 1 104 ? 18.473 6.842 -12.410 1.00 81.62 104 LYS A CA 1
ATOM 839 C C . LYS A 1 104 ? 17.369 6.694 -11.364 1.00 81.62 104 LYS A C 1
ATOM 841 O O . LYS A 1 104 ? 17.100 7.633 -10.619 1.00 81.62 104 LYS A O 1
ATOM 846 N N . LEU A 1 105 ? 16.685 5.548 -11.301 1.00 79.69 105 LEU A N 1
ATOM 847 C CA . LEU A 1 105 ? 15.647 5.323 -10.293 1.00 79.69 105 LEU A CA 1
ATOM 848 C C . LEU A 1 105 ? 16.226 5.410 -8.873 1.00 79.69 105 LEU A C 1
ATOM 850 O O . LEU A 1 105 ? 15.582 5.981 -8.002 1.00 79.69 105 LEU A O 1
ATOM 854 N N . ALA A 1 106 ? 17.460 4.937 -8.665 1.00 79.00 106 ALA A N 1
ATOM 855 C CA . ALA A 1 106 ? 18.152 5.018 -7.376 1.00 79.00 106 ALA A CA 1
ATOM 856 C C . ALA A 1 106 ? 18.363 6.464 -6.882 1.00 79.00 106 ALA A C 1
ATOM 858 O O . ALA A 1 106 ? 18.407 6.691 -5.674 1.00 79.00 106 ALA A O 1
ATOM 859 N N . ASP A 1 107 ? 18.409 7.440 -7.794 1.00 84.69 107 ASP A N 1
ATOM 860 C CA . ASP A 1 107 ? 18.536 8.866 -7.470 1.00 84.69 107 ASP A CA 1
ATOM 861 C C . ASP A 1 107 ? 17.184 9.493 -7.075 1.00 84.69 107 ASP A C 1
ATOM 863 O O . ASP A 1 107 ? 17.113 10.637 -6.627 1.00 84.69 107 ASP A O 1
ATOM 867 N N . ARG A 1 108 ? 16.075 8.754 -7.231 1.00 86.81 108 ARG A N 1
ATOM 868 C CA . ARG A 1 108 ? 14.701 9.188 -6.924 1.00 86.81 108 ARG A CA 1
ATOM 869 C C . ARG A 1 108 ? 14.184 8.584 -5.621 1.00 86.81 108 ARG A C 1
ATOM 871 O O . ARG A 1 108 ? 13.012 8.221 -5.517 1.00 86.81 108 ARG A O 1
ATOM 878 N N . GLN A 1 109 ? 15.047 8.526 -4.606 1.00 85.44 109 GLN A N 1
ATOM 879 C CA . GLN A 1 109 ? 14.743 7.910 -3.307 1.00 85.44 109 GLN A CA 1
ATOM 880 C C . GLN A 1 109 ? 13.481 8.484 -2.655 1.00 85.44 109 GLN A C 1
ATOM 882 O O . GLN A 1 109 ? 12.689 7.722 -2.110 1.00 85.44 109 GLN A O 1
ATOM 887 N N . CYS A 1 110 ? 13.238 9.796 -2.759 1.00 88.31 110 CYS A N 1
ATOM 888 C CA . CYS A 1 110 ? 12.028 10.419 -2.213 1.00 88.31 110 CYS A CA 1
ATOM 889 C C . CYS A 1 110 ? 10.752 9.911 -2.903 1.00 88.31 110 CYS A C 1
ATOM 891 O O . CYS A 1 110 ? 9.793 9.541 -2.228 1.00 88.31 110 CYS A O 1
ATOM 893 N N . SER A 1 111 ? 10.749 9.827 -4.237 1.00 87.44 111 SER A N 1
ATOM 894 C CA . SER A 1 111 ? 9.614 9.293 -5.002 1.00 87.44 111 SER A CA 1
ATOM 895 C C . SER A 1 111 ? 9.388 7.811 -4.701 1.00 87.44 111 SER A C 1
ATOM 897 O O . SER A 1 111 ? 8.255 7.386 -4.483 1.00 87.44 111 SER A O 1
ATOM 899 N N . MET A 1 112 ? 10.468 7.029 -4.604 1.00 88.62 112 MET A N 1
ATOM 900 C CA . MET A 1 112 ? 10.392 5.624 -4.196 1.00 88.62 112 MET A CA 1
ATOM 901 C C . MET A 1 112 ? 9.846 5.483 -2.771 1.00 88.62 112 MET A C 1
ATOM 903 O O . MET A 1 112 ? 9.031 4.601 -2.517 1.00 88.62 112 MET A O 1
ATOM 907 N N . ALA A 1 113 ? 10.274 6.339 -1.838 1.00 89.88 113 ALA A N 1
ATOM 908 C CA . ALA A 1 113 ? 9.826 6.313 -0.448 1.00 89.88 113 ALA A CA 1
ATOM 909 C C . ALA A 1 113 ? 8.331 6.608 -0.352 1.00 89.88 113 ALA A C 1
ATOM 911 O O . ALA A 1 113 ? 7.611 5.897 0.345 1.00 89.88 113 ALA A O 1
ATOM 912 N N . GLN A 1 114 ? 7.859 7.599 -1.106 1.00 91.19 114 GLN A N 1
ATOM 913 C CA . GLN A 1 114 ? 6.448 7.955 -1.165 1.00 91.19 114 GLN A CA 1
ATOM 914 C C . GLN A 1 114 ? 5.594 6.838 -1.781 1.00 91.19 114 GLN A C 1
ATOM 916 O O . GLN A 1 114 ? 4.551 6.488 -1.229 1.00 91.19 114 GLN A O 1
ATOM 921 N N . ALA A 1 115 ? 6.016 6.252 -2.907 1.00 91.69 115 ALA A N 1
ATOM 922 C CA . ALA A 1 115 ? 5.312 5.119 -3.513 1.00 91.69 115 ALA A CA 1
ATOM 923 C C . ALA A 1 115 ? 5.278 3.910 -2.564 1.00 91.69 115 ALA A C 1
ATOM 925 O O . ALA A 1 115 ? 4.225 3.326 -2.324 1.00 91.69 115 ALA A O 1
ATOM 926 N N . SER A 1 116 ? 6.421 3.590 -1.956 1.00 92.62 116 SER A N 1
ATOM 927 C CA . SER A 1 116 ? 6.558 2.515 -0.973 1.00 92.62 116 SER A CA 1
ATOM 928 C C . SER A 1 116 ? 5.653 2.704 0.244 1.00 92.62 116 SER A C 1
ATOM 930 O O . SER A 1 116 ? 5.001 1.752 0.669 1.00 92.62 116 SER A O 1
ATOM 932 N N . GLY A 1 117 ? 5.588 3.922 0.790 1.00 93.81 117 GLY A N 1
ATOM 933 C CA . GLY A 1 117 ? 4.742 4.249 1.936 1.00 93.81 117 GLY A CA 1
ATOM 934 C C . GLY A 1 117 ? 3.261 4.049 1.632 1.00 93.81 117 GLY A C 1
ATOM 935 O O . GLY A 1 117 ? 2.577 3.358 2.377 1.00 93.81 117 GLY A O 1
ATOM 936 N N . ARG A 1 118 ? 2.782 4.551 0.486 1.00 95.56 118 ARG A N 1
ATOM 937 C CA . ARG A 1 118 ? 1.376 4.379 0.083 1.00 95.56 118 ARG A CA 1
ATOM 938 C C . ARG A 1 118 ? 1.000 2.914 -0.143 1.00 95.56 118 ARG A C 1
ATOM 940 O O . ARG A 1 118 ? -0.093 2.502 0.226 1.00 95.56 118 ARG A O 1
ATOM 947 N N . ILE A 1 119 ? 1.905 2.110 -0.707 1.00 95.56 119 ILE A N 1
ATOM 948 C CA . ILE A 1 119 ? 1.676 0.666 -0.873 1.00 95.56 119 ILE A CA 1
ATOM 949 C C . ILE A 1 119 ? 1.599 -0.030 0.491 1.00 95.56 119 ILE A C 1
ATOM 951 O O . ILE A 1 119 ? 0.696 -0.831 0.703 1.00 95.56 119 ILE A O 1
ATOM 955 N N . GLN A 1 120 ? 2.502 0.282 1.425 1.00 95.50 120 GLN A N 1
ATOM 956 C CA . GLN A 1 120 ? 2.452 -0.268 2.787 1.00 95.50 120 GLN A CA 1
ATOM 957 C C . GLN A 1 120 ? 1.172 0.138 3.526 1.00 95.50 120 GLN A C 1
ATOM 959 O O . GLN A 1 120 ? 0.559 -0.701 4.186 1.00 95.50 120 GLN A O 1
ATOM 964 N N . ASP A 1 121 ? 0.731 1.388 3.372 1.00 97.44 121 ASP A N 1
ATOM 965 C CA . ASP A 1 121 ? -0.529 1.870 3.943 1.00 97.44 121 ASP A CA 1
ATOM 966 C C . ASP A 1 121 ? -1.726 1.102 3.357 1.00 97.44 121 ASP A C 1
ATOM 968 O O . ASP A 1 121 ? -2.619 0.692 4.099 1.00 97.44 121 ASP A O 1
ATOM 972 N N . ALA A 1 122 ? -1.723 0.821 2.049 1.00 97.44 122 ALA A N 1
ATOM 973 C CA . ALA A 1 122 ? -2.770 0.034 1.397 1.00 97.44 122 ALA A CA 1
ATOM 974 C C . ALA A 1 122 ? -2.752 -1.446 1.819 1.00 97.44 122 ALA A C 1
ATOM 976 O O . ALA A 1 122 ? -3.811 -2.029 2.043 1.00 97.44 122 ALA A O 1
ATOM 977 N N . VAL A 1 123 ? -1.570 -2.056 1.980 1.00 96.38 123 VAL A N 1
ATOM 978 C CA . VAL A 1 123 ? -1.441 -3.419 2.530 1.00 96.38 123 VAL A CA 1
ATOM 979 C C . VAL A 1 123 ? -1.997 -3.468 3.950 1.00 96.38 123 VAL A C 1
ATOM 981 O O . VAL A 1 123 ? -2.824 -4.328 4.246 1.00 96.38 123 VAL A O 1
ATOM 984 N N . THR A 1 124 ? -1.592 -2.524 4.803 1.00 97.75 124 THR A N 1
ATOM 985 C CA . THR A 1 124 ? -2.089 -2.421 6.180 1.00 97.75 124 THR A CA 1
ATOM 986 C C . THR A 1 124 ? -3.608 -2.278 6.185 1.00 97.75 124 THR A C 1
ATOM 988 O O . THR A 1 124 ? -4.283 -3.042 6.861 1.00 97.75 124 THR A O 1
ATOM 991 N N . MET A 1 125 ? -4.167 -1.390 5.359 1.00 98.19 125 MET A N 1
ATOM 992 C CA . MET A 1 125 ? -5.615 -1.204 5.247 1.00 98.19 125 MET A CA 1
ATOM 993 C C . MET A 1 125 ? -6.342 -2.484 4.821 1.00 98.19 125 MET A C 1
ATOM 995 O O . 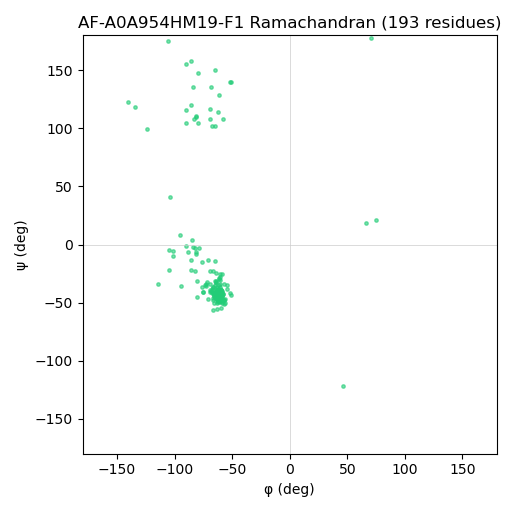MET A 1 125 ? -7.380 -2.820 5.392 1.00 98.19 125 MET A O 1
ATOM 999 N N . LEU A 1 126 ? -5.816 -3.217 3.835 1.00 96.69 126 LEU A N 1
ATOM 1000 C CA . LEU A 1 126 ? -6.426 -4.467 3.389 1.00 96.69 126 LEU A CA 1
ATOM 1001 C C . LEU A 1 126 ? -6.424 -5.512 4.511 1.00 96.69 126 LEU A C 1
ATOM 1003 O O . LEU A 1 126 ? -7.449 -6.126 4.786 1.00 96.69 126 LEU A O 1
ATOM 1007 N N . VAL A 1 127 ? -5.295 -5.689 5.195 1.00 96.94 127 VAL A N 1
ATOM 1008 C CA . VAL A 1 127 ? -5.190 -6.648 6.303 1.00 96.94 127 VAL A CA 1
ATOM 1009 C C . VAL A 1 127 ? -6.098 -6.240 7.464 1.00 96.94 127 VAL A C 1
ATOM 1011 O O . VAL A 1 127 ? -6.840 -7.074 7.974 1.00 96.94 127 VAL A O 1
ATOM 1014 N N . THR A 1 128 ? -6.107 -4.961 7.844 1.00 97.69 128 THR A N 1
ATOM 1015 C CA . THR A 1 128 ? -6.956 -4.430 8.918 1.00 97.69 128 THR A CA 1
ATOM 1016 C C . THR A 1 128 ? -8.441 -4.577 8.599 1.00 97.69 128 THR A C 1
ATOM 1018 O O . THR A 1 128 ? -9.205 -4.983 9.469 1.00 97.69 128 THR A O 1
ATOM 1021 N N . SER A 1 129 ? -8.868 -4.277 7.370 1.00 96.94 129 SER A N 1
ATOM 1022 C CA . SER A 1 129 ? -10.275 -4.412 6.973 1.00 96.94 129 SER A CA 1
ATOM 1023 C C . SER A 1 129 ? -10.731 -5.872 6.975 1.00 96.94 129 SER A C 1
ATOM 1025 O O . SER A 1 129 ? -11.801 -6.168 7.505 1.00 96.94 129 SER A O 1
ATOM 1027 N N . LEU A 1 130 ? -9.905 -6.794 6.466 1.00 95.31 130 LEU A N 1
ATOM 1028 C CA . LEU A 1 130 ? -10.175 -8.234 6.515 1.00 95.31 130 LEU A CA 1
ATOM 1029 C C . LEU A 1 130 ? -10.194 -8.772 7.950 1.00 95.31 130 LEU A C 1
ATOM 1031 O O . LEU A 1 130 ? -11.057 -9.583 8.280 1.00 95.31 130 LEU A O 1
ATOM 1035 N N . TYR A 1 131 ? -9.269 -8.320 8.800 1.00 95.31 131 TYR A N 1
ATOM 1036 C CA . TYR A 1 131 ? -9.240 -8.679 10.216 1.00 95.31 131 TYR A CA 1
ATOM 1037 C C . TYR A 1 131 ? -10.494 -8.175 10.927 1.00 95.31 131 TYR A C 1
ATOM 1039 O O . TYR A 1 131 ? -11.236 -8.977 11.482 1.00 95.31 131 TYR A O 1
ATOM 1047 N N . GLY A 1 132 ? -10.775 -6.871 10.851 1.00 95.06 132 GLY A N 1
ATOM 1048 C CA . GLY A 1 132 ? -11.910 -6.237 11.522 1.00 95.06 132 GLY A CA 1
ATOM 1049 C C . GLY A 1 132 ? -13.265 -6.794 11.084 1.00 95.06 132 GLY A C 1
ATOM 1050 O O . GLY A 1 132 ? -14.186 -6.855 11.892 1.00 95.06 132 GLY A O 1
ATOM 1051 N N . ALA A 1 133 ? -13.393 -7.254 9.836 1.00 94.81 133 ALA A N 1
ATOM 1052 C CA . ALA A 1 133 ? -14.623 -7.876 9.352 1.00 94.81 133 ALA A CA 1
ATOM 1053 C C . ALA A 1 133 ? -14.902 -9.250 9.977 1.00 94.81 133 ALA A C 1
ATOM 1055 O O . ALA A 1 133 ? -16.054 -9.666 10.006 1.00 94.81 133 ALA A O 1
ATOM 1056 N N . ARG A 1 134 ? -13.875 -9.940 10.488 1.00 93.69 134 ARG A N 1
ATOM 1057 C CA . ARG A 1 134 ? -14.012 -11.226 11.192 1.00 93.69 134 ARG A CA 1
ATOM 1058 C C . ARG A 1 134 ? -14.254 -11.067 12.692 1.00 93.69 134 ARG A C 1
ATOM 1060 O O . ARG A 1 134 ? -14.457 -12.064 13.369 1.00 93.69 134 ARG A O 1
ATOM 1067 N N . GLN A 1 135 ? -14.191 -9.842 13.209 1.00 93.62 135 GLN A N 1
ATOM 1068 C CA . GLN A 1 135 ? -14.346 -9.581 14.634 1.00 93.62 135 GLN A CA 1
ATOM 1069 C C . GLN A 1 135 ? -15.819 -9.476 15.016 1.00 93.62 135 GLN A C 1
ATOM 1071 O O . GLN A 1 135 ? -16.603 -8.784 14.356 1.00 93.62 135 GLN A O 1
ATOM 1076 N N . GLU A 1 136 ? -16.167 -10.127 16.121 1.00 91.25 136 GLU A N 1
ATOM 1077 C CA . GLU A 1 136 ? -17.486 -10.026 16.753 1.00 91.25 136 GLU A CA 1
ATOM 1078 C C . GLU A 1 136 ? -17.599 -8.759 17.611 1.00 91.25 136 GLU A C 1
ATOM 1080 O O . GLU A 1 136 ? -18.666 -8.159 17.698 1.00 91.25 136 GLU A O 1
ATOM 1085 N N . CYS A 1 137 ? -16.484 -8.302 18.194 1.00 92.06 137 CYS A N 1
ATOM 1086 C CA . CYS A 1 137 ? -16.444 -7.085 18.998 1.00 92.06 137 CYS A CA 1
ATOM 1087 C C . CYS A 1 137 ? -16.651 -5.830 18.131 1.00 92.06 137 CYS A C 1
ATOM 1089 O O . CYS A 1 137 ? -15.810 -5.485 17.291 1.00 92.06 137 CYS A O 1
ATOM 1091 N N . GLU A 1 138 ? -17.741 -5.101 18.386 1.00 92.56 138 GLU A N 1
ATOM 1092 C CA . GLU A 1 138 ? -18.064 -3.856 17.678 1.00 92.56 138 GLU A CA 1
ATOM 1093 C C . GLU A 1 138 ? -16.994 -2.770 17.875 1.00 92.56 138 GLU A C 1
ATOM 1095 O O . GLU A 1 138 ? -16.687 -2.044 16.929 1.00 92.56 138 GLU A O 1
ATOM 1100 N N . LEU A 1 139 ? -16.356 -2.690 19.052 1.00 94.31 139 LEU A N 1
ATOM 1101 C CA . LEU A 1 139 ? -15.271 -1.731 19.303 1.00 94.31 139 LEU A CA 1
ATOM 1102 C C . LEU A 1 139 ? -14.038 -2.036 18.449 1.00 94.31 139 LEU A C 1
ATOM 1104 O O . LEU A 1 139 ? -13.497 -1.134 17.809 1.00 94.31 139 LEU A O 1
ATOM 1108 N N . THR A 1 140 ? -13.634 -3.306 18.351 1.00 94.44 140 THR A N 1
ATOM 1109 C CA . THR A 1 140 ? -12.516 -3.718 17.486 1.00 94.44 140 THR A CA 1
ATOM 1110 C C . THR A 1 140 ? -12.830 -3.446 16.012 1.00 94.44 140 THR A C 1
ATOM 1112 O O . THR A 1 140 ? -11.975 -2.962 15.264 1.00 94.44 140 THR A O 1
ATOM 1115 N N . ARG A 1 141 ? -14.074 -3.683 15.580 1.00 95.06 141 ARG A N 1
ATOM 1116 C CA . ARG A 1 141 ? -14.522 -3.364 14.218 1.00 95.06 141 ARG A CA 1
ATOM 1117 C C . ARG A 1 141 ? -14.511 -1.855 13.951 1.00 95.06 141 ARG A C 1
ATOM 1119 O O . ARG A 1 141 ? -14.054 -1.419 12.890 1.00 95.06 141 ARG A O 1
ATOM 1126 N N . ALA A 1 142 ? -14.970 -1.051 14.907 1.00 94.94 142 ALA A N 1
ATOM 1127 C CA . ALA A 1 142 ? -14.950 0.405 14.823 1.00 94.94 142 ALA A CA 1
ATOM 1128 C C . ALA A 1 142 ? -13.513 0.952 14.773 1.00 94.94 142 ALA A C 1
ATOM 1130 O O . ALA A 1 142 ? -13.213 1.792 13.920 1.00 94.94 142 ALA A O 1
ATOM 1131 N N . ALA A 1 143 ? -12.609 0.416 15.598 1.00 95.81 143 ALA A N 1
ATOM 1132 C CA . ALA A 1 143 ? -11.184 0.738 15.582 1.00 95.81 143 ALA A CA 1
ATOM 1133 C C . ALA A 1 143 ? -10.534 0.416 14.229 1.00 95.81 143 ALA A C 1
ATOM 1135 O O . ALA A 1 143 ? -9.838 1.261 13.658 1.00 95.81 143 ALA A O 1
ATOM 1136 N N . ALA A 1 144 ? -10.832 -0.756 13.657 1.00 96.81 144 ALA A N 1
ATOM 1137 C CA . ALA A 1 144 ? -10.384 -1.119 12.315 1.00 96.81 144 ALA A CA 1
ATOM 1138 C C . ALA A 1 144 ? -10.867 -0.108 11.257 1.00 96.81 144 ALA A C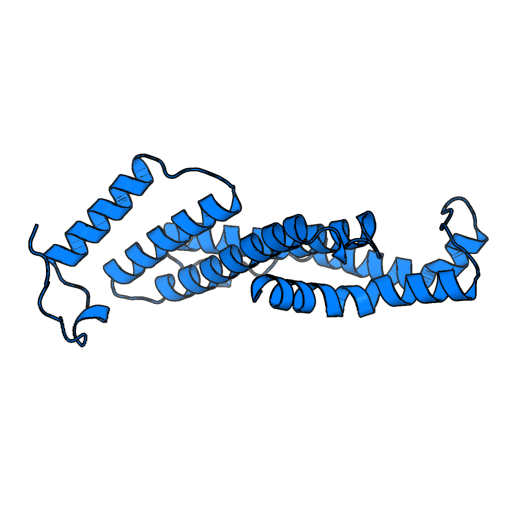 1
ATOM 1140 O O . ALA A 1 144 ? -10.084 0.313 10.403 1.00 96.81 144 ALA A O 1
ATOM 1141 N N . GLY A 1 145 ? -12.127 0.333 11.335 1.00 96.50 145 GLY A N 1
ATOM 1142 C CA . GLY A 1 145 ? -12.690 1.340 10.430 1.00 96.50 145 GLY A CA 1
ATOM 1143 C C . GLY A 1 145 ? -12.020 2.713 10.550 1.00 96.50 145 GLY A C 1
ATOM 1144 O O . GLY A 1 145 ? -11.704 3.340 9.534 1.00 96.50 145 GLY A O 1
ATOM 1145 N N . VAL A 1 146 ? -11.743 3.166 11.777 1.00 96.69 146 VAL A N 1
ATOM 1146 C CA . VAL A 1 146 ? -11.014 4.420 12.036 1.00 96.69 146 VAL A CA 1
ATOM 1147 C C . VAL A 1 146 ? -9.600 4.360 11.456 1.00 96.69 146 VAL A C 1
ATOM 1149 O O . VAL A 1 146 ? -9.191 5.285 10.745 1.00 96.69 146 VAL A O 1
ATOM 1152 N N . LEU A 1 147 ? -8.874 3.263 11.693 1.00 97.25 147 LEU A N 1
ATOM 1153 C CA . LEU A 1 147 ? -7.532 3.071 11.145 1.00 97.25 147 LEU A CA 1
ATOM 1154 C C . LEU A 1 147 ? -7.553 3.041 9.611 1.00 97.25 147 LEU A C 1
ATOM 1156 O O . LEU A 1 147 ? -6.763 3.739 8.975 1.00 97.25 147 LEU A O 1
ATOM 1160 N N . CYS A 1 148 ? -8.486 2.306 9.002 1.00 97.69 148 CYS A N 1
ATOM 1161 C CA . CYS A 1 148 ? -8.616 2.257 7.545 1.00 97.69 148 CYS A CA 1
ATOM 1162 C C . CYS A 1 148 ? -8.906 3.641 6.944 1.00 97.69 148 CYS A C 1
ATOM 1164 O O . CYS A 1 148 ? -8.293 4.018 5.947 1.00 97.69 148 CYS A O 1
ATOM 1166 N N . SER A 1 149 ? -9.767 4.439 7.581 1.00 95.69 149 SER A N 1
ATOM 1167 C CA . SER A 1 149 ? -10.044 5.817 7.155 1.00 95.69 149 SER A CA 1
ATOM 1168 C C . SER A 1 149 ? -8.798 6.709 7.232 1.00 95.69 149 SER A C 1
ATOM 1170 O O . SER A 1 149 ? -8.522 7.481 6.312 1.00 95.69 149 SER A O 1
ATOM 1172 N N . HIS A 1 150 ? -8.002 6.579 8.299 1.00 96.12 150 HIS A N 1
ATOM 1173 C CA . HIS A 1 150 ? -6.734 7.298 8.437 1.00 96.12 150 HIS A CA 1
ATOM 1174 C C . HIS A 1 150 ? -5.723 6.908 7.346 1.00 96.12 150 HIS A C 1
ATOM 1176 O O . HIS A 1 150 ? -5.128 7.783 6.714 1.00 96.12 150 HIS A O 1
ATOM 1182 N N . LEU A 1 151 ? -5.560 5.608 7.088 1.00 97.44 151 LEU A N 1
ATOM 1183 C CA . LEU A 1 151 ? -4.665 5.100 6.046 1.00 97.44 151 LEU A CA 1
ATOM 1184 C C . LEU A 1 151 ? -5.103 5.558 4.653 1.00 97.44 151 LEU A C 1
ATOM 1186 O O . LEU A 1 151 ? -4.263 5.949 3.846 1.00 97.44 151 LEU A O 1
ATOM 1190 N N . GLN A 1 152 ? -6.409 5.582 4.378 1.00 96.44 152 GLN A N 1
ATOM 1191 C CA . GLN A 1 152 ? -6.929 6.044 3.093 1.00 96.44 152 GLN A CA 1
ATOM 1192 C C . GLN A 1 152 ? -6.551 7.501 2.838 1.00 96.44 152 GLN A C 1
ATOM 1194 O O . GLN A 1 152 ? -6.008 7.813 1.780 1.00 96.44 152 GLN A O 1
ATOM 1199 N N . ARG A 1 153 ? -6.722 8.374 3.835 1.00 94.44 153 ARG A N 1
ATOM 1200 C CA . ARG A 1 153 ? -6.296 9.775 3.728 1.00 94.44 153 ARG A CA 1
ATOM 1201 C C . ARG A 1 153 ? -4.801 9.913 3.487 1.00 94.44 153 ARG A C 1
ATOM 1203 O O . ARG A 1 153 ? -4.400 10.722 2.658 1.00 94.44 153 ARG A O 1
ATOM 1210 N N . ARG A 1 154 ? -3.973 9.122 4.173 1.00 94.81 154 ARG A N 1
ATOM 1211 C CA . ARG A 1 154 ? -2.519 9.124 3.947 1.00 94.81 154 ARG A CA 1
ATOM 1212 C C . ARG A 1 154 ? -2.159 8.737 2.516 1.00 94.81 154 ARG A C 1
ATOM 1214 O O . ARG A 1 154 ? -1.270 9.350 1.931 1.00 94.81 154 ARG A O 1
ATOM 1221 N N . ILE A 1 155 ? -2.869 7.767 1.943 1.00 96.44 155 ILE A N 1
ATOM 1222 C CA . ILE A 1 155 ? -2.693 7.362 0.545 1.00 96.44 155 ILE A CA 1
ATOM 1223 C C . ILE A 1 155 ? -3.105 8.489 -0.414 1.00 96.44 155 ILE A C 1
ATOM 1225 O O . ILE A 1 155 ? -2.393 8.747 -1.385 1.00 96.44 155 ILE A O 1
ATOM 1229 N N . GLU A 1 15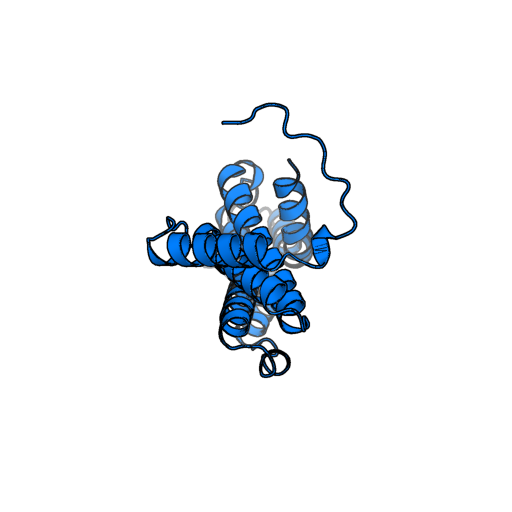6 ? -4.222 9.163 -0.132 1.00 94.88 156 GLU A N 1
ATOM 1230 C CA . GLU A 1 156 ? -4.770 10.269 -0.933 1.00 94.88 156 GLU A CA 1
ATOM 1231 C C . GLU A 1 156 ? -4.018 11.602 -0.736 1.00 94.88 156 GLU A C 1
ATOM 1233 O O . GLU A 1 156 ? -4.168 12.517 -1.542 1.00 94.88 156 GLU A O 1
ATOM 1238 N N . GLY A 1 157 ? -3.198 11.725 0.313 1.00 91.88 157 GLY A N 1
ATOM 1239 C CA . GLY A 1 157 ? -2.547 12.980 0.705 1.00 91.88 157 GLY A CA 1
ATOM 1240 C C . GLY A 1 157 ? -3.493 13.988 1.374 1.00 91.88 157 GLY A C 1
ATOM 1241 O O . GLY A 1 157 ? -3.209 15.184 1.378 1.00 91.88 157 GLY A O 1
ATOM 1242 N N . GLY A 1 158 ? -4.624 13.524 1.910 1.00 90.06 158 GLY A N 1
ATOM 1243 C CA . GLY A 1 158 ? -5.652 14.357 2.534 1.00 90.06 158 GLY A CA 1
ATOM 1244 C C . GLY A 1 158 ? -5.406 14.658 4.017 1.00 90.06 158 GLY A C 1
ATOM 1245 O O . GLY A 1 158 ? -4.724 13.914 4.724 1.00 90.06 158 GLY A O 1
ATOM 1246 N N . LEU A 1 159 ? -6.024 15.738 4.507 1.00 88.62 159 LEU A N 1
ATOM 1247 C CA . LEU A 1 159 ? -6.068 16.095 5.931 1.00 88.62 159 LEU A CA 1
ATOM 1248 C C . LEU A 1 159 ? -7.291 15.471 6.623 1.00 88.62 159 LEU A C 1
ATOM 1250 O O . LEU A 1 159 ? -8.299 15.178 5.980 1.00 88.62 159 LEU A O 1
ATOM 1254 N N . ALA A 1 160 ? -7.209 15.279 7.942 1.00 89.31 160 ALA A N 1
ATOM 1255 C CA . ALA A 1 160 ? -8.34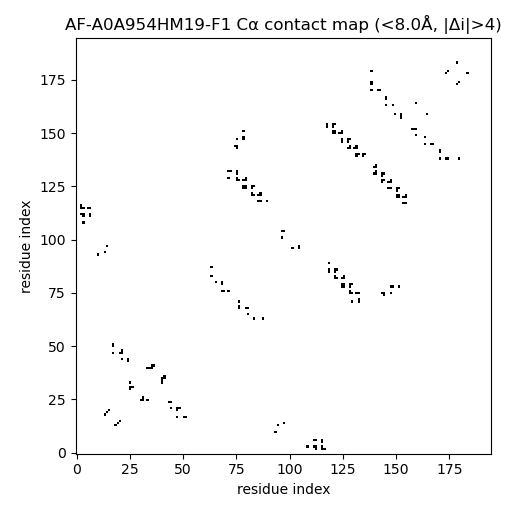9 14.834 8.743 1.00 89.31 160 ALA A CA 1
ATOM 1256 C C . ALA A 1 160 ? -9.428 15.928 8.820 1.00 89.31 160 ALA A C 1
ATOM 1258 O O . ALA A 1 160 ? -9.118 17.100 9.036 1.00 89.31 160 ALA A O 1
ATOM 1259 N N . GLY A 1 161 ? -10.693 15.540 8.645 1.00 89.12 161 GLY A N 1
ATOM 1260 C CA . GLY A 1 161 ? -11.842 16.443 8.719 1.00 89.12 161 GLY A CA 1
ATOM 1261 C C . GLY A 1 161 ? -12.667 16.278 9.998 1.00 89.12 161 GLY A C 1
ATOM 1262 O O . GLY A 1 161 ? -12.467 15.353 10.781 1.00 89.12 161 GLY A O 1
ATOM 1263 N N . GLY A 1 162 ? -13.681 17.132 10.182 1.00 91.69 162 GLY A N 1
ATOM 1264 C CA . GLY A 1 162 ? -14.549 17.100 11.371 1.00 91.69 162 GLY A CA 1
ATOM 1265 C C . GLY A 1 162 ? -15.257 15.758 11.611 1.00 91.69 162 GLY A C 1
ATOM 1266 O O . GLY A 1 162 ? -15.408 15.339 12.755 1.00 91.69 162 GLY A O 1
ATOM 1267 N N . ARG A 1 163 ? -15.634 15.040 10.541 1.00 89.06 163 ARG A N 1
ATOM 1268 C CA . ARG A 1 163 ? -16.208 13.684 10.649 1.00 89.06 163 ARG A CA 1
ATOM 1269 C C . ARG A 1 163 ? -15.213 12.667 11.208 1.00 89.06 163 ARG A C 1
ATOM 1271 O O . ARG A 1 163 ? -15.621 11.775 11.941 1.00 89.06 163 ARG A O 1
ATOM 1278 N N . ASP A 1 164 ? -13.933 12.811 10.880 1.00 89.88 164 ASP A N 1
ATOM 1279 C CA . ASP A 1 164 ? -12.889 11.902 11.353 1.00 89.88 164 ASP A CA 1
ATOM 1280 C C . ASP A 1 164 ? -12.626 12.105 12.834 1.00 89.88 164 ASP A C 1
ATOM 1282 O O . ASP A 1 164 ? -12.596 11.138 13.589 1.00 89.88 164 ASP A O 1
ATOM 1286 N N . PHE A 1 165 ? -12.490 13.368 13.244 1.00 94.31 165 PHE A N 1
ATOM 1287 C CA . PHE A 1 165 ? -12.312 13.709 14.648 1.00 94.31 165 PHE A CA 1
ATOM 1288 C C . PHE A 1 165 ? -13.488 13.218 15.478 1.00 94.31 165 PHE A C 1
ATOM 1290 O O . PHE A 1 165 ? -13.269 12.544 16.475 1.00 94.31 165 PHE A O 1
ATOM 1297 N N . ARG A 1 166 ? -14.723 13.439 15.012 1.00 95.31 166 ARG A N 1
ATOM 1298 C CA . ARG A 1 166 ? -15.914 12.913 15.682 1.00 95.31 166 ARG A CA 1
ATOM 1299 C C . ARG A 1 166 ? -15.855 11.392 15.840 1.00 95.31 166 ARG A C 1
ATOM 1301 O O . ARG A 1 166 ? -16.006 10.914 16.954 1.00 95.31 166 ARG A O 1
ATOM 1308 N N . ARG A 1 167 ? -15.571 10.646 14.767 1.00 93.38 167 ARG A N 1
ATOM 1309 C CA . ARG A 1 167 ? -15.532 9.173 14.808 1.00 93.38 167 ARG A CA 1
ATOM 1310 C C . ARG A 1 167 ? -14.438 8.640 15.741 1.00 93.38 167 ARG A C 1
ATOM 1312 O O . ARG A 1 167 ? -14.646 7.637 16.414 1.00 93.38 167 ARG A O 1
ATOM 1319 N N . ILE A 1 168 ? -13.282 9.307 15.791 1.00 95.56 168 ILE A N 1
ATOM 1320 C CA . ILE A 1 168 ? -12.192 8.979 16.724 1.00 95.56 168 ILE A CA 1
ATOM 1321 C C . ILE A 1 168 ? -12.617 9.267 18.168 1.00 95.56 168 ILE A C 1
ATOM 1323 O O . ILE A 1 168 ? -12.405 8.430 19.041 1.00 95.56 168 ILE A O 1
ATOM 1327 N N . THR A 1 169 ? -13.227 10.426 18.422 1.00 96.56 169 THR A N 1
ATOM 1328 C CA . THR A 1 169 ? -13.699 10.814 19.757 1.00 96.56 169 THR A CA 1
ATOM 1329 C C . THR A 1 169 ? -14.804 9.886 20.259 1.00 96.56 169 THR A C 1
ATOM 1331 O O . THR A 1 169 ? -14.741 9.452 21.402 1.00 96.56 169 THR A O 1
ATOM 1334 N N . GLU A 1 170 ? -15.773 9.535 19.413 1.00 96.44 170 GLU A N 1
ATOM 1335 C CA . GLU A 1 170 ? -16.849 8.590 19.742 1.00 96.44 170 GLU A CA 1
ATOM 1336 C C . GLU A 1 170 ? -16.295 7.201 20.078 1.00 96.44 170 GLU A C 1
ATOM 1338 O O . GLU A 1 170 ? -16.693 6.606 21.075 1.00 96.44 170 GLU A O 1
ATOM 1343 N N . LEU A 1 171 ? -15.327 6.706 19.296 1.00 96.06 171 LEU A N 1
ATOM 1344 C CA . LEU A 1 171 ? -14.645 5.446 19.594 1.00 96.06 171 LEU A CA 1
ATOM 1345 C C . LEU A 1 171 ? -13.901 5.509 20.935 1.00 96.06 171 LEU A C 1
ATOM 1347 O O . LEU A 1 171 ? -13.998 4.579 21.731 1.00 96.06 171 LEU A O 1
ATOM 1351 N N . GLY A 1 172 ? -13.171 6.597 21.189 1.00 95.19 172 GLY A N 1
ATOM 1352 C CA . GLY A 1 172 ? -12.449 6.794 22.445 1.00 95.19 172 GLY A CA 1
ATOM 1353 C C . GLY A 1 172 ? -13.380 6.834 23.657 1.00 95.19 172 GLY A C 1
ATOM 1354 O O . GLY A 1 172 ? -13.090 6.190 24.661 1.00 95.19 172 GLY A O 1
ATOM 1355 N N . ALA A 1 173 ? -14.518 7.526 23.546 1.00 95.69 173 ALA A N 1
ATOM 1356 C CA . ALA A 1 173 ? -15.542 7.556 24.587 1.00 95.69 173 ALA A CA 1
ATOM 1357 C C . ALA A 1 173 ? -16.120 6.157 24.846 1.00 95.69 173 ALA A C 1
ATOM 1359 O O . ALA A 1 173 ? -16.158 5.715 25.990 1.00 95.69 173 ALA A O 1
ATOM 1360 N N . ALA A 1 174 ? -16.470 5.417 23.789 1.00 94.38 174 ALA A N 1
ATOM 1361 C CA . ALA A 1 174 ? -17.009 4.066 23.921 1.00 94.38 174 ALA A CA 1
ATOM 1362 C C . ALA A 1 174 ? -16.013 3.094 24.586 1.00 94.38 174 ALA A C 1
ATOM 1364 O O . ALA A 1 174 ? -16.412 2.290 25.427 1.00 94.38 174 ALA A O 1
ATOM 1365 N N . ILE A 1 175 ? -14.719 3.199 24.258 1.00 93.75 175 ILE A N 1
ATOM 1366 C CA . ILE A 1 175 ? -13.649 2.423 24.909 1.00 93.75 175 ILE A CA 1
ATOM 1367 C C . ILE A 1 175 ? -13.506 2.812 26.386 1.00 93.75 175 ILE A C 1
ATOM 1369 O O . ILE A 1 175 ? -13.351 1.935 27.231 1.00 93.75 175 ILE A O 1
ATOM 1373 N N . ALA A 1 176 ? -13.562 4.106 26.711 1.00 91.19 176 ALA A N 1
ATOM 1374 C CA . ALA A 1 176 ? -13.438 4.580 28.089 1.00 91.19 176 ALA A CA 1
ATOM 1375 C C . ALA A 1 176 ? -14.624 4.152 28.972 1.00 91.19 176 ALA A C 1
ATOM 1377 O O . ALA A 1 176 ? -14.432 3.844 30.144 1.00 91.19 176 ALA A O 1
ATOM 1378 N N . GLU A 1 177 ? -15.837 4.123 28.416 1.00 91.44 177 GLU A N 1
ATOM 1379 C CA . GLU A 1 177 ? -17.061 3.767 29.143 1.00 91.44 177 GLU A CA 1
ATOM 1380 C C . GLU A 1 177 ? -17.250 2.255 29.292 1.00 91.44 177 GLU A C 1
ATOM 1382 O O . GLU A 1 177 ? -17.608 1.777 30.366 1.00 91.44 177 GLU A O 1
ATOM 1387 N N . SER A 1 178 ? -17.043 1.498 28.210 1.00 88.12 178 SER A N 1
ATOM 1388 C CA . SER A 1 178 ? -17.374 0.065 28.155 1.00 88.12 178 SER A CA 1
ATOM 1389 C C . SER A 1 178 ? -16.162 -0.853 28.327 1.00 88.12 178 SER A C 1
ATOM 1391 O O . SER A 1 178 ? -16.322 -2.073 28.384 1.00 88.12 178 SER A O 1
ATOM 1393 N N . GLY A 1 179 ? -14.954 -0.288 28.389 1.00 86.50 179 GLY A N 1
ATOM 1394 C CA . GLY A 1 179 ? -13.709 -1.040 28.294 1.00 86.50 179 GLY A CA 1
ATOM 1395 C C . GLY A 1 179 ? -13.464 -1.575 26.881 1.00 86.50 179 GLY A C 1
ATOM 1396 O O . GLY A 1 179 ? -14.269 -1.412 25.963 1.00 86.50 179 GLY A O 1
ATOM 1397 N N . TRP A 1 180 ? -12.325 -2.234 26.688 1.00 89.06 180 TRP A N 1
ATOM 1398 C CA . TRP A 1 180 ? -12.008 -2.929 25.444 1.00 89.06 180 TRP A CA 1
ATOM 1399 C C . TRP A 1 180 ? -11.315 -4.243 25.782 1.00 89.06 180 TRP A C 1
ATOM 1401 O O . TRP A 1 180 ? -10.290 -4.237 26.456 1.00 89.06 180 TRP A O 1
ATOM 1411 N N . ALA A 1 181 ? -11.877 -5.361 25.314 1.00 84.69 181 ALA A N 1
ATOM 1412 C CA . ALA A 1 181 ? -11.406 -6.705 25.655 1.00 84.69 181 ALA A CA 1
ATOM 1413 C C . ALA A 1 181 ? -9.909 -6.918 25.365 1.00 84.69 181 ALA A C 1
ATOM 1415 O O . ALA A 1 181 ? -9.223 -7.570 26.142 1.00 84.69 181 ALA A O 1
ATOM 1416 N N . GLU A 1 182 ? -9.387 -6.297 24.303 1.00 81.31 182 GLU A N 1
ATOM 1417 C CA . GLU A 1 182 ? -7.963 -6.339 23.928 1.00 81.31 182 GLU A CA 1
ATOM 1418 C C . GLU A 1 182 ? -7.035 -5.668 24.962 1.00 81.31 182 GLU A C 1
ATOM 1420 O O . GLU A 1 182 ? -5.820 -5.834 24.902 1.00 81.31 182 GLU A O 1
ATOM 1425 N N . LEU A 1 183 ? -7.587 -4.887 25.897 1.00 82.19 183 LEU A N 1
ATOM 1426 C CA . LEU A 1 183 ? -6.845 -4.176 26.940 1.00 82.19 183 LEU A CA 1
ATOM 1427 C C . LEU A 1 183 ? -6.972 -4.825 28.327 1.00 82.19 183 LEU A C 1
ATOM 1429 O O . LEU A 1 183 ? -6.335 -4.349 29.260 1.00 82.19 183 LEU A O 1
ATOM 1433 N N . HIS A 1 184 ? -7.789 -5.873 28.492 1.00 78.50 184 HIS A N 1
ATOM 1434 C CA . HIS A 1 184 ? -8.089 -6.438 29.817 1.00 78.50 184 HIS A CA 1
ATOM 1435 C C . HIS A 1 184 ? -6.873 -7.062 30.517 1.00 78.50 184 HIS A C 1
ATOM 1437 O O . HIS A 1 184 ? -6.795 -7.004 31.740 1.00 78.50 184 HIS A O 1
ATOM 1443 N N . ASP A 1 185 ? -5.924 -7.609 29.755 1.00 79.62 185 ASP A N 1
ATOM 1444 C CA . ASP A 1 185 ? -4.717 -8.252 30.294 1.00 79.62 185 ASP A CA 1
ATOM 1445 C C . ASP A 1 185 ? -3.504 -7.305 30.349 1.00 79.62 185 ASP A C 1
ATOM 1447 O O . ASP A 1 185 ? -2.379 -7.738 30.603 1.00 79.62 185 ASP A O 1
ATOM 1451 N N . LEU A 1 186 ? -3.696 -6.010 30.077 1.00 78.81 186 LEU A N 1
ATOM 1452 C CA . LEU A 1 186 ? -2.615 -5.031 30.148 1.00 78.81 186 LEU A CA 1
ATOM 1453 C C . LEU A 1 186 ? -2.473 -4.513 31.580 1.00 78.81 186 LEU A C 1
ATOM 1455 O O . LEU A 1 186 ? -3.391 -3.900 32.123 1.00 78.81 186 LEU A O 1
ATOM 1459 N N . GLU A 1 187 ? -1.296 -4.713 32.175 1.00 76.25 187 GLU A N 1
ATOM 1460 C CA . GLU A 1 187 ? -0.933 -4.050 33.427 1.00 76.25 187 GLU A CA 1
ATOM 1461 C C . GLU A 1 187 ? -0.900 -2.534 33.194 1.00 76.25 187 GLU A C 1
ATOM 1463 O O . GLU A 1 187 ? -0.102 -2.015 32.411 1.00 76.25 187 GLU A O 1
ATOM 1468 N N . THR A 1 188 ? -1.817 -1.811 33.834 1.00 74.75 188 THR A N 1
ATOM 1469 C CA . THR A 1 188 ? -1.846 -0.352 33.767 1.00 74.75 188 THR A CA 1
ATOM 1470 C C . THR A 1 188 ? -0.843 0.218 34.758 1.00 74.75 188 THR A C 1
ATOM 1472 O O . THR A 1 188 ? -1.069 0.159 35.969 1.00 74.75 188 THR A O 1
ATOM 1475 N N . ASP A 1 189 ? 0.235 0.805 34.246 1.00 77.56 189 ASP A N 1
ATOM 1476 C CA . ASP A 1 189 ? 1.158 1.592 35.060 1.00 77.56 189 ASP A CA 1
ATOM 1477 C C . ASP A 1 189 ? 0.475 2.850 35.618 1.00 77.56 189 ASP A C 1
ATOM 1479 O O . ASP A 1 189 ? -0.430 3.431 35.007 1.00 77.56 189 ASP A O 1
ATOM 1483 N N . GLU A 1 190 ? 0.929 3.303 36.790 1.00 81.38 190 GLU A N 1
ATOM 1484 C CA . GLU A 1 190 ? 0.440 4.547 37.377 1.00 81.38 190 GLU A CA 1
ATOM 1485 C C . GLU A 1 190 ? 0.755 5.732 36.448 1.00 81.38 190 GLU A C 1
ATOM 1487 O O . GLU A 1 190 ? 1.896 5.951 36.036 1.00 81.38 190 GLU A O 1
ATOM 1492 N N . ILE A 1 191 ? -0.265 6.536 36.136 1.00 79.25 191 ILE A N 1
ATOM 1493 C CA . ILE A 1 191 ? -0.094 7.765 35.358 1.00 79.25 191 ILE A CA 1
ATOM 1494 C C . ILE A 1 191 ? 0.768 8.745 36.173 1.00 79.25 191 ILE A C 1
ATOM 1496 O O . ILE A 1 191 ? 0.279 9.408 37.090 1.00 79.25 191 ILE A O 1
ATOM 1500 N N . LEU A 1 192 ? 2.052 8.852 35.812 1.00 78.88 192 LEU A N 1
ATOM 1501 C CA . LEU A 1 192 ? 3.052 9.669 36.516 1.00 78.88 192 LEU A CA 1
ATOM 1502 C C . LEU A 1 192 ? 2.796 11.184 36.426 1.00 78.88 192 LEU A C 1
ATOM 1504 O O . LEU A 1 192 ? 3.269 11.940 37.271 1.00 78.88 192 LEU A O 1
ATOM 1508 N N . MET A 1 193 ? 2.049 11.644 35.419 1.00 69.38 193 MET A N 1
ATOM 1509 C CA . MET A 1 193 ? 1.614 13.039 35.298 1.00 69.38 193 MET A CA 1
ATOM 1510 C C . MET A 1 193 ? 0.097 13.107 35.180 1.00 69.38 193 MET A C 1
ATOM 1512 O O . MET A 1 193 ? -0.460 12.905 34.103 1.00 69.38 193 MET A O 1
ATOM 1516 N N . LYS A 1 194 ? -0.558 13.411 36.300 1.00 65.12 194 LYS A N 1
ATOM 1517 C CA . LYS A 1 194 ? -1.991 13.708 36.352 1.00 65.12 194 LYS A CA 1
ATOM 1518 C C . LYS A 1 194 ? -2.171 15.170 35.929 1.00 65.12 194 LYS A C 1
ATOM 1520 O O . LYS A 1 194 ? -1.710 16.059 36.644 1.00 65.12 194 LYS A O 1
ATOM 1525 N N . TYR A 1 195 ? -2.743 15.396 34.750 1.00 60.75 195 TYR A N 1
ATOM 1526 C CA . TYR A 1 195 ? -3.162 16.715 34.259 1.00 60.75 195 TYR A CA 1
ATOM 1527 C C . TYR A 1 195 ? -4.633 16.966 34.572 1.00 60.75 195 TYR A C 1
ATOM 1529 O O . TYR A 1 195 ? -5.420 15.995 34.494 1.00 60.75 195 TYR A O 1
#

Sequence (195 aa):
MLGMAFFKSLVKQHGKEFFEPIGRILYEAGIRQPNLMNPLHLWKLREPMTAYAAWYVGRKLSRGGRDSLNDMPNDLRRHAEYAQAFLSGSAFEISGMMRTHQLKLADRQCSMAQASGRIQDAVTMLVTSLYGARQECELTRAAAGVLCSHLQRRIEGGLAGGRDFRRITELGAAIAESGWAELHDLETDEILMKY

Mean predicted aligned error: 7.37 Å

Radius of gyration: 23.0 Å; Cα contacts (8 Å, |Δi|>4): 127; chains: 1; bounding box: 46×30×75 Å